Protein AF-A0AAP2ZAK1-F1 (afdb_monomer_lite)

Sequence (254 aa):
MKDLLVQENLESIKSKLRGRTKGSFVSYREVNQKPEQTGEGRKILFSDGQRVRAESKIINVREGEIRCNALTPVNRPHPKESPKENGFKYVDATQCGNYHIKLMGIEHSYRLFTDVLKAVLEHREPARNELDVLKHIIWTEVQDLDLNQQSDFEKRIGEGILRSKCNEIQVRYCQFPPTDPEQLQTRFNQSTGSRRRYQGLQGYVESAAEFYRKRGEKSVTNRFDQYFDFQDQATDIEVVKQTVKQKVAKQGDA

Secondary structure (DSSP, 8-state):
--EEEEE--HHHHHHHHHT--TT-EEEE---SS--TT--TTSEEEEE-SSEEEEEEEEEEEETTEEEEESPEEEEEE--S----SSS-EEE-GGGG--EEEEETTEEEEESSHHHHHHHHHHH-THHHH-HHHHHHHHHHHBTTS--S-HHHHHHHT-HHHHHHHHHIIIIIS-SS--SSHHHHHHHHHH-TTHHHHHSSHHHHHHHHHHHHHHTT-HHHHHHHHHH---------HHHHHHHHHHHHHHTS--

Organism: NCBI:txid2979988

Foldseek 3Di:
DFEKEFADAPVVVLVLQPPDDFPDKDKDQLFQFWPPVDAFQHKYFYHNVAFTFWMFTWHGTDTRITITGRIATDGFGDQPDDDDDGRIDGDHLVSRAFKWFQAPNDIDTHRDPLVVLLVCLVRPQVVQQDVVVSLVRCQPTTPSQPRPDPVSSCSRRNSVNSLVSSLCQCQVVVRSHHLALVSNVVSNVPDPPSCVVQVDSVSRLVSNLVVCVVVVNVVSNVNSCVVDPPPPCPVVVVVVVVVVVVVVVVVVPD

pLDDT: mean 76.86, std 14.15, range [37.47, 94.81]

Radius of gyration: 23.42 Å; chains: 1; bounding box: 42×72×58 Å

Structure (mmCIF, N/CA/C/O backbone):
data_AF-A0AAP2ZAK1-F1
#
_entry.id   AF-A0AAP2ZAK1-F1
#
loop_
_atom_site.group_PDB
_atom_site.id
_atom_site.type_symbol
_atom_site.label_atom_id
_atom_site.label_alt_id
_atom_site.label_comp_id
_atom_site.label_asym_id
_atom_site.label_entity_id
_atom_site.label_seq_id
_atom_site.pdbx_PDB_ins_code
_atom_site.Cartn_x
_atom_site.Cartn_y
_atom_site.Cartn_z
_atom_site.occupancy
_atom_site.B_iso_or_equiv
_atom_site.auth_seq_id
_atom_site.auth_comp_id
_atom_site.auth_asym_id
_atom_site.auth_atom_id
_atom_site.pdbx_PDB_model_num
ATOM 1 N N . MET A 1 1 ? -3.445 7.175 -27.995 1.00 76.62 1 MET A N 1
ATOM 2 C CA . MET A 1 1 ? -2.159 7.316 -27.272 1.00 76.62 1 MET A CA 1
ATOM 3 C C . MET A 1 1 ? -1.847 6.033 -26.515 1.00 76.62 1 MET A C 1
ATOM 5 O O . MET A 1 1 ? -2.766 5.436 -25.961 1.00 76.62 1 MET A O 1
ATOM 9 N N . LYS A 1 2 ? -0.581 5.618 -26.509 1.00 85.19 2 LYS A N 1
ATOM 10 C CA . LYS A 1 2 ? -0.053 4.391 -25.898 1.00 85.19 2 LYS A CA 1
ATOM 11 C C . LYS A 1 2 ? 0.735 4.701 -24.623 1.00 85.19 2 LYS A C 1
AT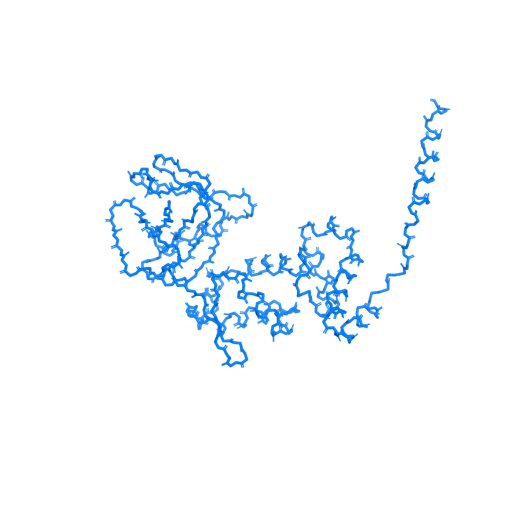OM 13 O O . LYS A 1 2 ? 1.184 5.832 -24.420 1.00 85.19 2 LYS A O 1
ATOM 18 N N . ASP A 1 3 ? 0.876 3.699 -23.762 1.00 89.31 3 ASP A N 1
ATOM 19 C CA . ASP A 1 3 ? 1.782 3.755 -22.613 1.00 89.31 3 ASP A CA 1
ATOM 20 C C . ASP A 1 3 ? 3.211 3.449 -23.058 1.00 89.31 3 ASP A C 1
ATOM 22 O O . ASP A 1 3 ? 3.433 2.917 -24.147 1.00 89.31 3 ASP A O 1
ATOM 26 N N . LEU A 1 4 ? 4.178 3.795 -22.218 1.00 88.56 4 LEU A N 1
ATOM 27 C CA . LEU A 1 4 ? 5.585 3.517 -22.459 1.00 88.56 4 LEU A CA 1
ATOM 28 C C . LEU A 1 4 ? 6.085 2.396 -21.562 1.00 88.56 4 LEU A C 1
ATOM 30 O O . LEU A 1 4 ? 5.801 2.387 -20.369 1.00 88.56 4 LEU A O 1
ATOM 34 N N . LEU A 1 5 ? 6.884 1.502 -22.129 1.00 87.50 5 LEU A N 1
ATOM 35 C CA . LEU A 1 5 ? 7.710 0.549 -21.409 1.00 87.50 5 LEU A CA 1
ATOM 36 C C . LEU A 1 5 ? 9.174 0.884 -21.654 1.00 87.50 5 LEU A C 1
ATOM 38 O O . LEU A 1 5 ? 9.625 0.918 -22.792 1.00 87.50 5 LEU A O 1
ATOM 42 N N . VAL A 1 6 ? 9.903 1.102 -20.578 1.00 87.81 6 VAL A N 1
ATOM 43 C CA . VAL A 1 6 ? 11.335 1.348 -20.550 1.00 87.81 6 VAL A CA 1
ATOM 44 C C . VAL A 1 6 ? 11.997 0.115 -19.956 1.00 87.81 6 VAL A C 1
ATOM 46 O O . VAL A 1 6 ? 11.546 -0.382 -18.923 1.00 87.81 6 VAL A O 1
ATOM 49 N N . GLN A 1 7 ? 13.053 -0.380 -20.593 1.00 86.19 7 GLN A N 1
ATOM 50 C CA . GLN A 1 7 ? 13.832 -1.495 -20.067 1.00 86.19 7 GLN A CA 1
ATOM 51 C C . GLN A 1 7 ? 15.156 -0.982 -19.494 1.00 86.19 7 GLN A C 1
ATOM 53 O O . GLN A 1 7 ? 15.949 -0.383 -20.211 1.00 86.19 7 GLN A O 1
ATOM 58 N N . GLU A 1 8 ? 15.408 -1.246 -18.216 1.00 83.56 8 GLU A N 1
ATOM 59 C CA . GLU A 1 8 ? 16.604 -0.828 -17.481 1.00 83.56 8 GLU A CA 1
ATOM 60 C C . GLU A 1 8 ? 17.057 -1.918 -16.511 1.00 83.56 8 GLU A C 1
ATOM 62 O O . GLU A 1 8 ? 16.291 -2.804 -16.152 1.00 83.56 8 GLU A O 1
ATOM 67 N N . ASN A 1 9 ? 18.291 -1.845 -16.014 1.00 82.62 9 ASN A N 1
ATOM 68 C CA . ASN A 1 9 ? 18.711 -2.758 -14.955 1.00 82.62 9 ASN A CA 1
ATOM 69 C C . ASN A 1 9 ? 17.949 -2.501 -13.635 1.00 82.62 9 ASN A C 1
ATOM 71 O O . ASN A 1 9 ? 17.510 -1.389 -13.328 1.00 82.62 9 ASN A O 1
ATOM 75 N N . LEU A 1 10 ? 17.815 -3.553 -12.824 1.00 77.81 10 LEU A N 1
ATOM 76 C CA . LEU A 1 10 ? 17.047 -3.520 -11.578 1.00 77.81 10 LEU A CA 1
ATOM 77 C C . LEU A 1 10 ? 17.561 -2.468 -10.577 1.00 77.81 10 LEU A C 1
ATOM 79 O O . LEU A 1 10 ? 16.763 -1.832 -9.887 1.00 77.81 10 LEU A O 1
ATOM 83 N N . GLU A 1 11 ? 18.876 -2.269 -10.490 1.00 73.81 11 GLU A N 1
ATOM 84 C CA . GLU A 1 11 ? 19.478 -1.323 -9.543 1.00 73.81 11 GLU A CA 1
ATOM 85 C C . GLU A 1 11 ? 19.180 0.140 -9.905 1.00 73.81 11 GLU A C 1
ATOM 87 O O . GLU A 1 11 ? 18.879 0.946 -9.021 1.00 73.81 11 GLU A O 1
ATOM 92 N N . SER A 1 12 ? 19.140 0.475 -11.196 1.00 79.56 12 SER A N 1
ATOM 93 C CA . SER A 1 12 ? 18.711 1.788 -11.691 1.00 79.56 12 SER A CA 1
ATOM 94 C C . SER A 1 12 ? 17.257 2.075 -11.309 1.00 79.56 12 SER A C 1
ATOM 96 O O . SER A 1 12 ? 16.943 3.139 -10.763 1.00 79.56 12 SER A O 1
ATOM 98 N N . ILE A 1 13 ? 16.371 1.090 -11.496 1.00 76.25 13 ILE A N 1
ATOM 99 C CA . ILE A 1 13 ? 14.956 1.212 -11.120 1.00 76.25 13 ILE A CA 1
ATOM 100 C C . ILE A 1 13 ? 14.819 1.423 -9.602 1.00 76.25 13 ILE A C 1
ATOM 102 O O . ILE A 1 13 ? 14.099 2.324 -9.163 1.00 76.25 13 ILE A O 1
ATOM 106 N N . LYS A 1 14 ? 15.550 0.651 -8.785 1.00 69.81 14 LYS A N 1
ATOM 107 C CA . LYS A 1 14 ? 15.564 0.807 -7.317 1.00 69.81 14 LYS A CA 1
ATOM 108 C C . LYS A 1 14 ? 16.066 2.182 -6.882 1.00 69.81 14 LYS A C 1
ATOM 110 O O . LYS A 1 14 ? 15.479 2.784 -5.984 1.00 69.81 14 LYS A O 1
ATOM 115 N N . SER A 1 15 ? 17.120 2.693 -7.512 1.00 71.94 15 SER A N 1
ATOM 116 C CA . SER A 1 15 ? 17.651 4.031 -7.231 1.00 71.94 15 SER A CA 1
ATOM 117 C C . SER A 1 15 ? 16.590 5.114 -7.470 1.00 71.94 15 SER A C 1
ATOM 119 O O . SER A 1 15 ? 16.343 5.962 -6.607 1.00 71.94 15 SER A O 1
ATOM 121 N N . LYS A 1 16 ? 15.858 5.021 -8.589 1.00 74.75 16 LYS A N 1
ATOM 122 C CA . LYS A 1 16 ? 14.766 5.948 -8.930 1.00 74.75 16 LYS A CA 1
ATOM 123 C C . LYS A 1 16 ? 13.574 5.861 -7.965 1.00 74.75 16 LYS A C 1
ATOM 125 O O . LYS A 1 16 ? 12.926 6.880 -7.725 1.00 74.75 16 LYS A O 1
ATOM 130 N N . LEU A 1 17 ? 13.305 4.683 -7.396 1.00 66.81 17 LEU A N 1
ATOM 131 C CA . LEU A 1 17 ? 12.263 4.464 -6.382 1.00 66.81 17 LEU A CA 1
ATOM 132 C C . LEU A 1 17 ? 12.639 5.020 -4.998 1.00 66.81 17 LEU A C 1
ATOM 134 O O . LEU A 1 17 ? 11.790 5.592 -4.320 1.00 66.81 17 LEU A O 1
ATOM 138 N N . ARG A 1 18 ? 13.901 4.872 -4.571 1.00 63.56 18 ARG A N 1
ATOM 139 C CA . ARG A 1 18 ? 14.359 5.273 -3.225 1.00 63.56 18 ARG A CA 1
ATOM 140 C C . ARG A 1 18 ? 14.374 6.784 -3.001 1.00 63.56 18 ARG A C 1
ATOM 142 O O . ARG A 1 18 ? 14.202 7.235 -1.875 1.00 63.56 18 ARG A O 1
ATOM 149 N N . GLY A 1 19 ? 14.601 7.572 -4.048 1.00 54.88 19 GLY A N 1
ATOM 150 C CA . GLY A 1 19 ? 14.950 8.983 -3.887 1.00 54.88 19 GLY A CA 1
ATOM 151 C C . GLY A 1 19 ? 13.799 9.980 -3.711 1.00 54.88 19 GLY A C 1
ATOM 152 O O . GLY A 1 19 ? 14.084 11.176 -3.740 1.00 54.88 19 GLY A O 1
ATOM 153 N N . ARG A 1 20 ? 12.514 9.578 -3.673 1.00 52.75 20 ARG A N 1
ATOM 154 C CA . ARG A 1 20 ? 11.433 10.511 -4.070 1.00 52.75 20 ARG A CA 1
ATOM 155 C C . ARG A 1 20 ? 10.107 10.391 -3.305 1.00 52.75 20 ARG A C 1
ATOM 157 O O . ARG A 1 20 ? 9.369 9.421 -3.434 1.00 52.75 20 ARG A O 1
ATOM 164 N N . THR A 1 21 ? 9.773 11.447 -2.557 1.00 47.03 21 THR A N 1
ATOM 165 C CA . THR A 1 21 ? 8.488 11.691 -1.874 1.00 47.03 21 THR A CA 1
ATOM 166 C C . THR A 1 21 ? 7.452 12.357 -2.799 1.00 47.03 21 THR A C 1
ATOM 168 O O . THR A 1 21 ? 7.793 12.902 -3.855 1.00 47.03 21 THR A O 1
ATOM 171 N N . LYS A 1 22 ? 6.160 12.306 -2.419 1.00 42.78 22 LYS A N 1
ATOM 172 C CA . LYS A 1 22 ? 5.033 12.965 -3.122 1.00 42.78 22 LYS A CA 1
ATOM 173 C C . LYS A 1 22 ? 5.397 14.418 -3.491 1.00 42.78 22 LYS A C 1
ATOM 175 O O . LYS A 1 22 ? 5.722 15.198 -2.606 1.00 42.78 22 LYS A O 1
ATOM 180 N N . GLY A 1 23 ? 5.309 14.770 -4.779 1.00 51.31 23 GLY A N 1
ATOM 181 C CA . GLY A 1 23 ? 5.634 16.108 -5.308 1.00 51.31 23 GLY A CA 1
ATOM 182 C C . GLY A 1 23 ? 6.936 16.191 -6.116 1.00 51.31 23 GLY A C 1
ATOM 183 O O . GLY A 1 23 ? 7.193 17.204 -6.756 1.00 51.31 23 GLY A O 1
ATOM 184 N N . SER A 1 24 ? 7.736 15.123 -6.144 1.00 61.00 24 SER A N 1
ATOM 185 C CA . SER A 1 24 ? 8.933 15.028 -6.988 1.00 61.00 24 SER A CA 1
ATOM 186 C C . SER A 1 24 ? 8.630 14.388 -8.356 1.00 61.00 24 SER A C 1
ATOM 188 O O . SER A 1 24 ? 7.785 13.497 -8.465 1.00 61.00 24 SER A O 1
ATOM 190 N N . PHE A 1 25 ? 9.315 14.845 -9.413 1.00 69.06 25 PHE A N 1
ATOM 191 C CA . PHE A 1 25 ? 9.117 14.394 -10.801 1.00 69.06 25 PHE A CA 1
ATOM 192 C C . PHE A 1 25 ? 10.344 13.646 -11.322 1.00 69.06 25 PHE A C 1
ATOM 194 O O . PHE A 1 25 ? 11.432 14.205 -11.312 1.00 69.06 25 PHE A O 1
ATOM 201 N N . VAL A 1 26 ? 10.218 12.404 -11.784 1.00 73.56 26 VAL A N 1
ATOM 202 C CA . VAL A 1 26 ? 11.336 11.630 -12.352 1.00 73.56 26 VAL A CA 1
ATOM 203 C C . VAL A 1 26 ? 11.536 11.988 -13.820 1.00 73.56 26 VAL A C 1
ATOM 205 O O . VAL A 1 26 ? 10.610 11.863 -14.619 1.00 73.56 26 VAL A O 1
ATOM 208 N N . SER A 1 27 ? 12.754 12.408 -14.162 1.00 80.88 27 SER A N 1
ATOM 209 C CA . SER A 1 27 ? 13.195 12.578 -15.547 1.00 80.88 27 SER A CA 1
ATOM 210 C C . SER A 1 27 ? 13.859 11.298 -16.036 1.00 80.88 27 SER A C 1
ATOM 212 O O . SER A 1 27 ? 14.833 10.837 -15.440 1.00 80.88 27 SER A O 1
ATOM 214 N N . TYR A 1 28 ? 13.356 10.754 -17.135 1.00 79.19 28 TYR A N 1
ATOM 215 C CA . TYR A 1 28 ? 14.001 9.702 -17.904 1.00 79.19 28 TYR A CA 1
ATOM 216 C C . TYR A 1 28 ? 14.622 10.324 -19.158 1.00 79.19 28 TYR A C 1
ATOM 218 O O . TYR A 1 28 ? 13.911 10.947 -19.945 1.00 79.19 28 TYR A O 1
ATOM 226 N N . ARG A 1 29 ? 15.951 10.220 -19.290 1.00 74.25 29 ARG A N 1
ATOM 227 C CA . ARG A 1 29 ? 16.752 10.917 -20.316 1.00 74.25 29 ARG A CA 1
ATOM 228 C C . ARG A 1 29 ? 17.444 9.986 -21.315 1.00 74.25 29 ARG A C 1
ATOM 230 O O . ARG A 1 29 ? 18.119 10.458 -22.215 1.00 74.25 29 ARG A O 1
ATOM 237 N N . GLU A 1 30 ? 17.275 8.675 -21.179 1.00 71.69 30 GLU A N 1
ATOM 238 C CA . GLU A 1 30 ? 17.845 7.675 -22.101 1.00 71.69 30 GLU A CA 1
ATOM 239 C C . GLU A 1 30 ? 16.890 7.415 -23.279 1.00 71.69 30 GLU A C 1
ATOM 241 O O . GLU A 1 30 ? 16.616 6.285 -23.671 1.00 71.69 30 GLU A O 1
ATOM 246 N N . VAL A 1 31 ? 16.311 8.492 -23.805 1.00 73.00 31 VAL A N 1
ATOM 247 C CA . VAL A 1 31 ? 15.284 8.466 -24.841 1.00 73.00 31 VAL A CA 1
ATOM 248 C C . VAL A 1 31 ? 15.938 8.952 -26.130 1.00 73.00 31 VAL A C 1
ATOM 250 O O . VAL A 1 31 ? 16.237 10.136 -26.249 1.00 73.00 31 VAL A O 1
ATOM 253 N N . ASN A 1 32 ? 16.149 8.064 -27.101 1.00 69.31 32 ASN A N 1
ATOM 254 C CA . ASN A 1 32 ? 16.856 8.431 -28.336 1.00 69.31 32 ASN A CA 1
ATOM 255 C C . ASN A 1 32 ? 16.008 9.309 -29.276 1.00 69.31 32 ASN A C 1
ATOM 257 O O . ASN A 1 32 ? 16.556 9.977 -30.147 1.00 69.31 32 ASN A O 1
ATOM 261 N N . GLN A 1 33 ? 14.678 9.305 -29.123 1.00 71.44 33 GLN A N 1
ATOM 262 C CA . GLN A 1 33 ? 13.734 10.045 -29.972 1.00 71.44 33 GLN A CA 1
ATOM 263 C C . GLN A 1 33 ? 12.496 10.478 -29.183 1.00 71.44 33 GLN A C 1
ATOM 265 O O . GLN A 1 33 ? 12.055 9.774 -28.276 1.00 71.44 33 GLN A O 1
ATOM 270 N N . LYS A 1 34 ? 11.877 11.609 -29.540 1.00 79.12 34 LYS A N 1
ATOM 271 C CA . LYS A 1 34 ? 10.632 12.051 -28.894 1.00 79.12 34 LYS A CA 1
ATOM 272 C C . LYS A 1 34 ? 9.537 10.978 -29.065 1.00 79.12 34 LYS A C 1
ATOM 274 O O . LYS A 1 34 ? 9.226 10.614 -30.194 1.00 79.12 34 LYS A O 1
ATOM 279 N N . PRO A 1 35 ? 8.903 10.479 -27.988 1.00 79.94 35 PRO A N 1
ATOM 280 C CA . PRO A 1 35 ? 7.858 9.476 -28.125 1.00 79.94 35 PRO A CA 1
ATOM 281 C C . PRO A 1 35 ? 6.547 10.113 -28.620 1.00 79.94 35 PRO A C 1
ATOM 283 O O . PRO A 1 35 ? 5.745 10.606 -27.835 1.00 79.94 35 PRO A O 1
ATOM 286 N N . GLU A 1 36 ? 6.290 10.043 -29.923 1.00 82.44 36 GLU A N 1
ATOM 287 C CA . GLU A 1 36 ? 5.129 10.672 -30.574 1.00 82.44 36 GLU A CA 1
ATOM 288 C C . GLU A 1 36 ? 3.784 9.984 -30.288 1.00 82.44 36 GLU A C 1
ATOM 290 O O . GLU A 1 36 ? 2.743 10.637 -30.267 1.00 82.44 36 GLU A O 1
ATOM 295 N N . GLN A 1 37 ? 3.773 8.672 -30.015 1.00 80.56 37 GLN A N 1
ATOM 296 C CA . GLN A 1 37 ? 2.526 7.936 -29.746 1.00 80.56 37 GLN A CA 1
ATOM 297 C C . GLN A 1 37 ? 2.100 7.953 -28.268 1.00 80.56 37 GLN A C 1
ATOM 299 O O . GLN A 1 37 ? 1.109 7.309 -27.904 1.00 80.56 37 GLN A O 1
ATOM 304 N N . THR A 1 38 ? 2.816 8.677 -27.405 1.00 85.81 38 THR A N 1
ATOM 305 C CA . THR A 1 38 ? 2.483 8.851 -25.984 1.00 85.81 38 THR A CA 1
ATOM 306 C C . THR A 1 38 ? 2.284 10.328 -25.648 1.00 85.81 38 THR A C 1
ATOM 308 O O . THR A 1 38 ? 2.556 11.203 -26.462 1.00 85.81 38 THR A O 1
ATOM 311 N N . GLY A 1 39 ? 1.802 10.619 -24.445 1.00 86.69 39 GLY A N 1
ATOM 312 C CA . GLY A 1 39 ? 1.560 11.991 -24.017 1.00 86.69 39 GLY A CA 1
ATOM 313 C C . GLY A 1 39 ? 1.360 12.108 -22.514 1.00 86.69 39 GLY A C 1
ATOM 314 O O . GLY A 1 39 ? 1.415 11.118 -21.778 1.00 86.69 39 GLY A O 1
ATOM 315 N N . GLU A 1 40 ? 1.122 13.334 -22.061 1.00 90.94 40 GLU A N 1
ATOM 316 C CA . GLU A 1 40 ? 0.822 13.625 -20.659 1.00 90.94 40 GLU A CA 1
ATOM 317 C C . GLU A 1 40 ? -0.387 12.803 -20.174 1.00 90.94 40 GLU A C 1
ATOM 319 O O . GLU A 1 40 ? -1.326 12.516 -20.916 1.00 90.94 40 GLU A O 1
ATOM 324 N N . GLY A 1 41 ? -0.336 12.345 -18.924 1.00 86.00 41 GLY A N 1
ATOM 325 C CA . GLY A 1 41 ? -1.361 11.492 -18.321 1.00 86.00 41 GLY A CA 1
ATOM 326 C C . GLY A 1 41 ? -1.262 9.997 -18.659 1.00 86.00 41 GLY A C 1
ATOM 327 O O . GLY A 1 41 ? -1.843 9.189 -17.926 1.00 86.00 41 GLY A O 1
ATOM 328 N N . ARG A 1 42 ? -0.505 9.595 -19.694 1.00 90.44 42 ARG A N 1
ATOM 329 C CA . ARG A 1 42 ? -0.236 8.174 -20.002 1.00 90.44 42 ARG A CA 1
ATOM 330 C C . ARG A 1 42 ? 0.702 7.532 -18.984 1.00 90.44 42 ARG A C 1
ATOM 332 O O . ARG A 1 42 ? 1.395 8.225 -18.236 1.00 90.44 42 ARG A O 1
ATOM 339 N N . LYS A 1 43 ? 0.712 6.195 -18.926 1.00 88.06 43 LYS A N 1
ATOM 340 C CA . LYS A 1 43 ? 1.621 5.465 -18.039 1.00 88.06 43 LYS A CA 1
ATOM 341 C C . LYS A 1 43 ? 3.003 5.326 -18.668 1.00 88.06 43 LYS A C 1
ATOM 343 O O . LYS A 1 43 ? 3.131 5.095 -19.866 1.00 88.06 43 LYS A O 1
ATOM 348 N N . ILE A 1 44 ? 4.019 5.405 -17.822 1.00 88.69 44 ILE A N 1
ATOM 349 C CA . ILE A 1 44 ? 5.375 4.948 -18.115 1.00 88.69 44 ILE A CA 1
ATOM 350 C C . ILE A 1 44 ? 5.714 3.819 -17.148 1.00 88.69 44 ILE A C 1
ATOM 352 O O . ILE A 1 44 ? 5.463 3.921 -15.946 1.00 88.69 44 ILE A O 1
ATOM 356 N N . LEU A 1 45 ? 6.222 2.725 -17.690 1.00 87.44 45 LEU A N 1
ATOM 357 C CA . LEU A 1 45 ? 6.523 1.477 -17.014 1.00 87.44 45 LEU A CA 1
ATOM 358 C C . LEU A 1 45 ? 8.023 1.231 -17.124 1.00 87.44 45 LEU A C 1
ATOM 360 O O . LEU A 1 45 ? 8.579 1.412 -18.197 1.00 87.44 45 LEU A O 1
ATOM 364 N N . PHE A 1 46 ? 8.666 0.793 -16.050 1.00 86.94 46 PHE A N 1
ATOM 365 C CA . PHE A 1 46 ? 10.082 0.428 -16.047 1.00 86.94 46 PHE A CA 1
ATOM 366 C C . PHE A 1 46 ? 10.207 -1.061 -15.785 1.00 86.94 46 PHE A C 1
ATOM 368 O O . PHE A 1 46 ? 9.598 -1.571 -14.844 1.00 86.94 46 PHE A O 1
ATOM 375 N N . SER A 1 47 ? 10.985 -1.756 -16.599 1.00 85.50 47 SER A N 1
ATOM 376 C CA . SER A 1 47 ? 11.141 -3.200 -16.564 1.00 85.50 47 SER A CA 1
ATOM 377 C C . SER A 1 47 ? 12.601 -3.616 -16.543 1.00 85.50 47 SER A C 1
ATOM 379 O O . SER A 1 47 ? 13.432 -2.974 -17.167 1.00 85.50 47 SER A O 1
ATOM 381 N N . ASP A 1 48 ? 12.896 -4.723 -15.864 1.00 83.12 48 ASP A N 1
ATOM 382 C CA . ASP A 1 48 ? 14.219 -5.358 -15.868 1.00 83.12 48 ASP A CA 1
ATOM 383 C C . ASP A 1 48 ? 14.430 -6.352 -17.025 1.00 83.12 48 ASP A C 1
ATOM 385 O O . ASP A 1 48 ? 15.431 -7.064 -17.062 1.00 83.12 48 ASP A O 1
ATOM 389 N N . GLY A 1 49 ? 13.495 -6.414 -17.979 1.00 76.56 49 GLY A N 1
ATOM 390 C CA . GLY A 1 49 ? 13.505 -7.382 -19.079 1.00 76.56 49 GLY A CA 1
ATOM 391 C C . GLY A 1 49 ? 12.866 -8.728 -18.735 1.00 76.56 49 GLY A C 1
ATOM 392 O O . GLY A 1 49 ? 12.575 -9.499 -19.642 1.00 76.56 49 GLY A O 1
ATOM 393 N N . GLN A 1 50 ? 12.588 -8.996 -17.457 1.00 74.44 50 GLN A N 1
ATOM 394 C CA . GLN A 1 50 ? 11.813 -10.161 -17.018 1.00 74.44 50 GLN A CA 1
ATOM 395 C C . GLN A 1 50 ? 10.425 -9.753 -16.524 1.00 74.44 50 GLN A C 1
ATOM 397 O O . GLN A 1 50 ? 9.439 -10.445 -16.779 1.00 74.44 50 GLN A O 1
ATOM 402 N N . ARG A 1 51 ? 10.333 -8.622 -15.814 1.00 74.75 51 ARG A N 1
ATOM 403 C CA . ARG A 1 51 ? 9.102 -8.097 -15.210 1.00 74.75 51 ARG A CA 1
ATOM 404 C C . ARG A 1 51 ? 9.098 -6.571 -15.217 1.00 74.75 51 ARG A C 1
ATOM 406 O O . ARG A 1 51 ? 10.142 -5.921 -15.227 1.00 74.75 51 ARG A O 1
ATOM 413 N N . VAL A 1 52 ? 7.918 -5.966 -15.191 1.00 80.31 52 VAL A N 1
ATOM 414 C CA . VAL A 1 52 ? 7.752 -4.528 -14.944 1.00 80.31 52 VAL A CA 1
ATOM 415 C C . VAL A 1 52 ? 7.888 -4.280 -13.445 1.00 80.31 52 VAL A C 1
ATOM 417 O O . VAL A 1 52 ? 7.102 -4.818 -12.669 1.00 80.31 52 VAL A O 1
ATOM 420 N N . ARG A 1 53 ? 8.860 -3.456 -13.048 1.00 76.75 53 ARG A N 1
ATOM 421 C CA . ARG A 1 53 ? 9.280 -3.198 -11.661 1.00 76.75 53 ARG A CA 1
ATOM 422 C C . ARG A 1 53 ? 8.840 -1.843 -11.101 1.00 76.75 53 ARG A C 1
ATOM 424 O O . ARG A 1 53 ? 8.761 -1.672 -9.887 1.00 76.75 53 ARG A O 1
ATOM 431 N N . ALA A 1 54 ? 8.534 -0.870 -11.956 1.00 80.94 54 ALA A N 1
ATOM 432 C CA . ALA A 1 54 ? 7.969 0.408 -11.526 1.00 80.94 54 ALA A CA 1
ATOM 433 C C . ALA A 1 54 ? 6.979 0.963 -12.555 1.00 80.94 54 ALA A C 1
ATOM 435 O O . ALA A 1 54 ? 7.051 0.645 -13.740 1.00 80.94 54 ALA A O 1
ATOM 436 N N . GLU A 1 55 ? 6.046 1.796 -12.104 1.00 85.94 55 GLU A N 1
ATOM 437 C CA . GLU A 1 55 ? 5.166 2.571 -12.970 1.00 85.94 55 GLU A CA 1
ATOM 438 C C . GLU A 1 55 ? 5.006 4.011 -12.486 1.00 85.94 55 GLU A C 1
ATOM 440 O O . GLU A 1 55 ? 5.153 4.314 -11.304 1.00 85.94 55 GLU A O 1
ATOM 445 N N . SER A 1 56 ? 4.662 4.910 -13.400 1.00 87.56 56 SER A N 1
ATOM 446 C CA . SER A 1 56 ? 4.272 6.281 -13.086 1.00 87.56 56 SER A CA 1
ATOM 447 C C . SER A 1 56 ? 3.359 6.846 -14.171 1.00 87.56 56 SER A C 1
ATOM 449 O O . SER A 1 56 ? 3.069 6.187 -15.170 1.00 87.56 56 SER A O 1
ATOM 451 N N . LYS A 1 57 ? 2.883 8.075 -13.966 1.00 89.19 57 LYS A N 1
ATOM 452 C CA . LYS A 1 57 ? 2.164 8.862 -14.970 1.00 89.19 57 LYS A CA 1
ATOM 453 C C . LYS A 1 57 ? 3.079 9.929 -15.550 1.00 89.19 57 LYS A C 1
ATOM 455 O O . LYS A 1 57 ? 3.710 10.664 -14.787 1.00 89.19 57 LYS A O 1
ATOM 460 N N . ILE A 1 58 ? 3.107 10.024 -16.873 1.00 89.94 58 ILE A N 1
ATOM 461 C CA . ILE A 1 58 ? 3.845 11.034 -17.627 1.00 89.94 58 ILE A CA 1
ATOM 462 C C . ILE A 1 58 ? 3.244 12.409 -17.332 1.00 89.94 58 ILE A C 1
ATOM 464 O O . ILE A 1 58 ? 2.029 12.594 -17.386 1.00 89.94 58 ILE A O 1
ATOM 468 N N . ILE A 1 59 ? 4.113 13.354 -16.996 1.00 90.12 59 ILE A N 1
ATOM 469 C CA . ILE A 1 59 ? 3.792 14.765 -16.780 1.00 90.12 59 ILE A CA 1
ATOM 470 C C . ILE A 1 59 ? 4.100 15.558 -18.040 1.00 90.12 59 ILE A C 1
ATOM 472 O O . ILE A 1 59 ? 3.347 16.457 -18.355 1.00 90.12 59 ILE A O 1
ATOM 476 N N . ASN A 1 60 ? 5.207 15.263 -18.729 1.00 88.00 60 ASN A N 1
ATOM 477 C CA . ASN A 1 60 ? 5.628 16.013 -19.909 1.00 88.00 60 ASN A CA 1
ATOM 478 C C . ASN A 1 60 ? 6.556 15.168 -20.789 1.00 88.00 60 ASN A C 1
ATOM 480 O O . ASN A 1 60 ? 7.325 14.350 -20.276 1.00 88.00 60 ASN A O 1
ATOM 484 N N . VAL A 1 61 ? 6.504 15.393 -22.101 1.00 85.94 61 VAL A N 1
ATOM 485 C CA . VAL A 1 61 ? 7.348 14.725 -23.098 1.00 85.94 61 VAL A CA 1
ATOM 486 C C . VAL A 1 61 ? 8.088 15.777 -23.917 1.00 85.94 61 VAL A C 1
ATOM 488 O O . VAL A 1 61 ? 7.463 16.636 -24.540 1.00 85.94 61 VAL A O 1
ATOM 491 N N . ARG A 1 62 ? 9.417 15.680 -23.954 1.00 83.44 62 ARG A N 1
ATOM 492 C CA . ARG A 1 62 ? 10.310 16.511 -24.768 1.00 83.44 62 ARG A CA 1
ATOM 493 C C . ARG A 1 62 ? 11.239 15.617 -25.579 1.00 83.44 62 ARG A C 1
ATOM 495 O O . ARG A 1 62 ? 11.341 14.416 -25.336 1.00 83.44 62 ARG A O 1
ATOM 502 N N . GLU A 1 63 ? 11.906 16.207 -26.558 1.00 78.81 63 GLU A N 1
ATOM 503 C CA . GLU A 1 63 ? 12.996 15.528 -27.252 1.00 78.81 63 GLU A CA 1
ATOM 504 C C . GLU A 1 63 ? 14.100 15.176 -26.242 1.00 78.81 63 GLU A C 1
ATOM 506 O O . GLU A 1 63 ? 14.517 16.026 -25.455 1.00 78.81 63 GLU A O 1
ATOM 511 N N . GLY A 1 64 ? 14.483 13.898 -26.182 1.00 77.81 64 GLY A N 1
ATOM 512 C CA . GLY A 1 64 ? 15.489 13.393 -25.243 1.00 77.81 64 GLY A CA 1
ATOM 513 C C . GLY A 1 64 ? 15.076 13.314 -23.763 1.00 77.81 64 GLY A C 1
ATOM 514 O O . GLY A 1 64 ? 15.880 12.883 -22.940 1.00 77.81 64 GLY A O 1
ATOM 515 N N . GLU A 1 65 ? 13.856 13.710 -23.371 1.00 83.88 65 GLU A N 1
ATOM 516 C CA . GLU A 1 65 ? 13.432 13.677 -21.961 1.00 83.88 65 GLU A CA 1
ATOM 517 C C . GLU A 1 65 ? 11.939 13.359 -21.792 1.00 83.88 65 GLU A C 1
ATOM 519 O O . GLU A 1 65 ? 11.065 14.028 -22.345 1.00 83.88 65 GLU A O 1
ATOM 524 N N . ILE A 1 66 ? 11.631 12.401 -20.915 1.00 86.50 66 ILE A N 1
ATOM 525 C CA . ILE A 1 66 ? 10.276 12.160 -20.408 1.00 86.50 66 ILE A CA 1
ATOM 526 C C . ILE A 1 66 ? 10.245 12.479 -18.916 1.00 86.50 66 ILE A C 1
ATOM 528 O O . ILE A 1 66 ? 10.996 11.904 -18.129 1.00 86.50 66 ILE A O 1
ATOM 532 N N . ARG A 1 67 ? 9.339 13.367 -18.502 1.00 88.00 67 ARG A N 1
ATOM 533 C CA . ARG A 1 67 ? 9.082 13.661 -17.087 1.00 88.00 67 ARG A CA 1
ATOM 534 C C . ARG A 1 67 ? 7.850 12.909 -16.626 1.00 88.00 67 ARG A C 1
ATOM 536 O O . ARG A 1 67 ? 6.819 12.943 -17.290 1.00 88.00 67 ARG A O 1
ATOM 543 N N . CYS A 1 68 ? 7.923 12.278 -15.465 1.00 87.44 68 CYS A N 1
ATOM 544 C CA . CYS A 1 68 ? 6.809 11.563 -14.853 1.00 87.44 68 CYS A CA 1
ATOM 545 C C . CYS A 1 68 ? 6.711 11.858 -13.354 1.00 87.44 68 CYS A C 1
ATOM 547 O O . CYS A 1 68 ? 7.629 12.412 -12.755 1.00 87.44 68 CYS A O 1
ATOM 549 N N . ASN A 1 69 ? 5.580 11.518 -12.741 1.00 84.38 69 ASN A N 1
ATOM 550 C CA . ASN A 1 69 ? 5.412 11.605 -11.290 1.00 84.38 69 ASN A CA 1
ATOM 551 C C . ASN A 1 69 ? 6.395 10.675 -10.556 1.00 84.38 69 ASN A C 1
ATOM 553 O O . ASN A 1 69 ? 7.050 9.830 -11.174 1.00 84.38 69 ASN A O 1
ATOM 557 N N . ALA A 1 70 ? 6.462 10.792 -9.229 1.00 77.19 70 ALA A N 1
ATOM 558 C CA . ALA A 1 70 ? 7.157 9.818 -8.392 1.00 77.19 70 ALA A CA 1
ATOM 559 C C . ALA A 1 70 ? 6.759 8.377 -8.772 1.00 77.19 70 ALA A C 1
ATOM 561 O O . ALA A 1 70 ? 5.575 8.074 -8.963 1.00 77.19 70 ALA A O 1
ATOM 562 N N . LEU A 1 71 ? 7.764 7.510 -8.916 1.00 76.19 71 LEU A N 1
ATOM 563 C CA . LEU A 1 71 ? 7.559 6.118 -9.300 1.00 76.19 71 LEU A CA 1
ATOM 564 C C . LEU A 1 71 ? 6.805 5.364 -8.205 1.00 76.19 71 LEU A C 1
ATOM 566 O O . LEU A 1 71 ? 7.049 5.541 -7.015 1.00 76.19 71 LEU A O 1
ATOM 570 N N . THR A 1 72 ? 5.910 4.483 -8.632 1.00 72.94 72 THR A N 1
ATOM 571 C CA . THR A 1 72 ? 5.255 3.489 -7.787 1.00 72.94 72 THR A CA 1
ATOM 572 C C . THR A 1 72 ? 5.853 2.123 -8.118 1.00 72.94 72 THR A C 1
ATOM 574 O O . THR A 1 72 ? 5.879 1.760 -9.296 1.00 72.94 72 THR A O 1
ATOM 577 N N . PRO A 1 73 ? 6.347 1.355 -7.137 1.00 67.94 73 PRO A N 1
ATOM 578 C CA . PRO A 1 73 ? 6.861 0.018 -7.392 1.00 67.94 73 PRO A CA 1
ATOM 579 C C . PRO A 1 73 ? 5.728 -0.900 -7.851 1.00 67.94 73 PRO A C 1
ATOM 581 O O . PRO A 1 73 ? 4.615 -0.851 -7.323 1.00 67.94 73 PRO A O 1
ATOM 584 N N . VAL A 1 74 ? 6.016 -1.751 -8.831 1.00 70.44 74 VAL A N 1
ATOM 585 C CA . VAL A 1 74 ? 5.100 -2.790 -9.321 1.00 70.44 74 VAL A CA 1
ATOM 586 C C . VAL A 1 74 ? 5.881 -4.075 -9.593 1.00 70.44 74 VAL A C 1
ATOM 588 O O . VAL A 1 74 ? 7.104 -4.060 -9.568 1.00 70.44 74 VAL A O 1
ATOM 591 N N . ASN A 1 75 ? 5.212 -5.205 -9.823 1.00 64.38 75 ASN A N 1
ATOM 592 C CA . ASN A 1 75 ? 5.906 -6.430 -10.238 1.00 64.38 75 ASN A CA 1
ATOM 593 C C . ASN A 1 75 ? 5.099 -7.251 -11.247 1.00 64.38 75 ASN A C 1
ATOM 595 O O . ASN A 1 75 ? 4.752 -8.412 -11.035 1.00 64.38 75 ASN A O 1
ATOM 599 N N . ARG A 1 76 ? 4.761 -6.600 -12.349 1.00 72.75 76 ARG A N 1
ATOM 600 C CA . ARG A 1 76 ? 3.851 -7.125 -13.364 1.00 72.75 76 ARG A CA 1
ATOM 601 C C . ARG A 1 76 ? 4.594 -7.960 -14.414 1.00 72.75 76 ARG A C 1
ATOM 603 O O . ARG A 1 76 ? 5.754 -7.642 -14.684 1.00 72.75 76 ARG A O 1
ATOM 610 N N . PRO A 1 77 ? 3.975 -8.995 -15.010 1.00 71.81 77 PRO A N 1
ATOM 611 C CA . PRO A 1 77 ? 4.520 -9.673 -16.182 1.00 71.81 77 PRO A CA 1
ATOM 612 C C . PRO A 1 77 ? 5.093 -8.706 -17.226 1.00 71.81 77 PRO A C 1
ATOM 614 O O . PRO A 1 77 ? 4.496 -7.668 -17.535 1.00 71.81 77 PRO A O 1
ATOM 617 N N . HIS A 1 78 ? 6.264 -9.038 -17.774 1.00 72.81 78 HIS A N 1
ATOM 618 C CA . HIS A 1 78 ? 6.780 -8.326 -18.937 1.00 72.81 78 HIS A CA 1
ATOM 619 C C . HIS A 1 78 ? 5.889 -8.654 -20.143 1.00 72.81 78 HIS A C 1
ATOM 621 O O . HIS A 1 78 ? 5.588 -9.828 -20.372 1.00 72.81 78 HIS A O 1
ATOM 627 N N . PRO A 1 79 ? 5.442 -7.660 -20.929 1.00 73.94 79 PRO A N 1
ATOM 628 C CA . PRO A 1 79 ? 4.700 -7.951 -22.150 1.00 73.94 79 PRO A CA 1
ATOM 629 C C . PRO A 1 79 ? 5.576 -8.787 -23.096 1.00 73.94 79 PRO A C 1
ATOM 631 O O . PRO A 1 79 ? 6.761 -8.511 -23.234 1.00 73.94 79 PRO A O 1
ATOM 634 N N . LYS A 1 80 ? 5.006 -9.807 -23.749 1.00 62.38 80 LYS A N 1
ATOM 635 C CA . LYS A 1 80 ? 5.739 -10.848 -24.512 1.00 62.38 80 LYS A CA 1
ATOM 636 C C . LYS A 1 80 ? 6.661 -10.342 -25.634 1.00 62.38 80 LYS A C 1
ATOM 638 O O . LYS A 1 80 ? 7.438 -11.114 -26.179 1.00 62.38 80 LYS A O 1
ATOM 643 N N . GLU A 1 81 ? 6.578 -9.070 -25.991 1.00 58.81 81 GLU A N 1
ATOM 644 C CA . GLU A 1 81 ? 7.324 -8.475 -27.089 1.00 58.81 81 GLU A CA 1
ATOM 645 C C . GLU A 1 81 ? 8.268 -7.376 -26.585 1.00 58.81 81 GLU A C 1
ATOM 647 O O . GLU A 1 81 ? 7.811 -6.314 -26.142 1.00 58.81 81 GLU A O 1
ATOM 652 N N . SER A 1 82 ? 9.568 -7.580 -26.771 1.00 58.97 82 SER A N 1
ATOM 653 C CA . SER A 1 82 ? 10.616 -6.598 -26.475 1.00 58.97 82 SER A CA 1
ATOM 654 C C . SER A 1 82 ? 11.298 -6.150 -27.767 1.00 58.97 82 SER A C 1
ATOM 656 O O . SER A 1 82 ? 11.845 -7.001 -28.464 1.00 58.97 82 SER A O 1
ATOM 658 N N . PRO A 1 83 ? 11.347 -4.842 -28.073 1.00 51.97 83 PRO A N 1
ATOM 659 C CA . PRO A 1 83 ? 12.370 -4.334 -28.974 1.00 51.97 83 PRO A CA 1
ATOM 660 C C . PRO A 1 83 ? 13.221 -3.232 -28.329 1.00 51.97 83 PRO A C 1
ATOM 662 O O . PRO A 1 83 ? 12.734 -2.353 -27.616 1.00 51.97 83 PRO A O 1
ATOM 665 N N . LYS A 1 84 ? 14.526 -3.335 -28.606 1.00 59.19 84 LYS A N 1
ATOM 666 C CA . LYS A 1 84 ? 15.639 -2.512 -28.124 1.00 59.19 84 LYS A CA 1
ATOM 667 C C . LYS A 1 84 ? 16.146 -1.626 -29.266 1.00 59.19 84 LYS A C 1
ATOM 669 O O . LYS A 1 84 ? 17.086 -2.023 -29.937 1.00 59.19 84 LYS A O 1
ATOM 674 N N . GLU A 1 85 ? 15.563 -0.452 -29.488 1.00 58.03 85 GLU A N 1
ATOM 675 C CA . GLU A 1 85 ? 16.170 0.516 -30.431 1.00 58.03 85 GLU A CA 1
ATOM 676 C C . GLU A 1 85 ? 16.123 1.961 -29.908 1.00 58.03 85 GLU A C 1
ATOM 678 O O . GLU A 1 85 ? 17.120 2.676 -29.975 1.00 58.03 85 GLU A O 1
ATOM 683 N N . ASN A 1 86 ? 15.028 2.376 -29.257 1.00 61.66 86 ASN A N 1
ATOM 684 C CA . ASN A 1 86 ? 14.805 3.793 -28.918 1.00 61.66 86 ASN A CA 1
ATOM 685 C C . ASN A 1 86 ? 14.809 4.124 -27.411 1.00 61.66 86 ASN A C 1
ATOM 687 O O . ASN A 1 86 ? 14.422 5.225 -27.021 1.00 61.66 86 ASN A O 1
ATOM 691 N N . GLY A 1 87 ? 15.203 3.174 -26.556 1.00 73.50 87 GLY A N 1
ATOM 692 C CA . GLY A 1 87 ? 15.151 3.304 -25.087 1.00 73.50 87 GLY A CA 1
ATOM 693 C C . GLY A 1 87 ? 13.758 3.077 -24.474 1.00 73.50 87 GLY A C 1
ATOM 694 O O . GLY A 1 87 ? 13.622 2.894 -23.268 1.00 73.50 87 GLY A O 1
ATOM 695 N N . PHE A 1 88 ? 12.704 3.009 -25.292 1.00 83.06 88 PHE A N 1
ATOM 696 C CA . PHE A 1 88 ? 11.339 2.711 -24.856 1.00 83.06 88 PHE A CA 1
ATOM 697 C C . PHE A 1 88 ? 10.546 1.956 -25.931 1.00 83.06 88 PHE A C 1
ATOM 699 O O . PHE A 1 88 ? 10.885 1.979 -27.115 1.00 83.06 88 PHE A O 1
ATOM 706 N N . LYS A 1 89 ? 9.433 1.342 -25.519 1.00 85.00 89 LYS A N 1
ATOM 707 C CA . LYS A 1 89 ? 8.429 0.714 -26.383 1.00 85.00 89 LYS A CA 1
ATOM 708 C C . LYS A 1 89 ? 7.040 1.261 -26.078 1.00 85.00 89 LYS A C 1
ATOM 710 O O . LYS A 1 89 ? 6.695 1.468 -24.916 1.00 85.00 89 LYS A O 1
ATOM 715 N N . TYR A 1 90 ? 6.209 1.411 -27.103 1.00 86.62 90 TYR A N 1
ATOM 716 C CA . TYR A 1 90 ? 4.777 1.600 -26.909 1.00 86.62 90 TYR A CA 1
ATOM 717 C C . TYR A 1 90 ? 4.108 0.293 -26.494 1.00 86.62 90 TYR A C 1
ATOM 719 O O . TYR A 1 90 ? 4.208 -0.723 -27.180 1.00 86.62 90 TYR A O 1
ATOM 727 N N . VAL A 1 91 ? 3.400 0.336 -25.374 1.00 81.81 91 VAL A N 1
ATOM 728 C CA . VAL A 1 91 ? 2.634 -0.789 -24.838 1.00 81.81 91 VAL A CA 1
ATOM 729 C C . VAL A 1 91 ? 1.233 -0.333 -24.463 1.00 81.81 91 VAL A C 1
ATOM 731 O O . VAL A 1 91 ? 0.951 0.861 -24.331 1.00 81.81 91 VAL A O 1
ATOM 734 N N . ASP A 1 92 ? 0.337 -1.293 -24.282 1.00 82.19 92 ASP A N 1
ATOM 735 C CA . ASP A 1 92 ? -0.826 -1.067 -23.436 1.00 82.19 92 ASP A CA 1
ATOM 736 C C . ASP A 1 92 ? -0.499 -1.611 -22.045 1.00 82.19 92 ASP A C 1
ATOM 738 O O . ASP A 1 92 ? -0.184 -2.791 -21.904 1.00 82.19 92 ASP A O 1
ATOM 742 N N . ALA A 1 93 ? -0.553 -0.779 -21.001 1.00 72.38 93 ALA A N 1
ATOM 743 C CA . ALA A 1 93 ? -0.215 -1.219 -19.647 1.00 72.38 93 ALA A CA 1
ATOM 744 C C . ALA A 1 93 ? -1.103 -2.370 -19.129 1.00 72.38 93 ALA A C 1
ATOM 746 O O . ALA A 1 93 ? -0.764 -2.979 -18.112 1.00 72.38 93 ALA A O 1
ATOM 747 N N . THR A 1 94 ? -2.236 -2.654 -19.785 1.00 71.75 94 THR A N 1
ATOM 748 C CA . THR A 1 94 ? -3.071 -3.842 -19.526 1.00 71.75 94 THR A CA 1
ATOM 749 C C . THR A 1 94 ? -2.410 -5.153 -19.964 1.00 71.75 94 THR A C 1
ATOM 751 O O . THR A 1 94 ? -2.657 -6.188 -19.354 1.00 71.75 94 THR A O 1
ATOM 754 N N . GLN A 1 95 ? -1.501 -5.117 -20.943 1.00 69.62 95 GLN A N 1
ATOM 755 C CA . GLN A 1 95 ? -0.745 -6.286 -21.412 1.00 69.62 95 GLN A CA 1
ATOM 756 C C . GLN A 1 95 ? 0.280 -6.783 -20.386 1.00 69.62 95 GLN A C 1
ATOM 758 O O . GLN A 1 95 ? 0.801 -7.886 -20.519 1.00 69.62 95 GLN A O 1
ATOM 763 N N . CYS A 1 96 ? 0.570 -5.983 -19.358 1.00 66.00 96 CYS A N 1
ATOM 764 C CA . CYS A 1 96 ? 1.468 -6.357 -18.273 1.00 66.00 96 CYS A CA 1
ATOM 765 C C . CYS A 1 96 ? 0.773 -7.204 -17.190 1.00 66.00 96 CYS A C 1
ATOM 767 O O . CYS A 1 96 ? 1.376 -7.452 -16.158 1.00 66.00 96 CYS A O 1
ATOM 769 N N . GLY A 1 97 ? -0.481 -7.629 -17.378 1.00 66.25 97 GLY A N 1
ATOM 770 C CA . GLY A 1 97 ? -1.190 -8.498 -16.433 1.00 66.25 97 GLY A CA 1
ATOM 771 C C . GLY A 1 97 ? -1.651 -7.808 -15.142 1.00 66.25 97 GLY A C 1
ATOM 772 O O . GLY A 1 97 ? -1.540 -6.587 -14.979 1.00 66.25 97 GLY A O 1
ATOM 773 N N . ASN A 1 98 ? -2.186 -8.619 -14.229 1.00 69.25 98 ASN A N 1
ATOM 774 C CA . ASN A 1 98 ? -2.761 -8.207 -12.949 1.00 69.25 98 ASN A CA 1
ATOM 775 C C . ASN A 1 98 ? -1.930 -8.746 -11.770 1.00 69.25 98 ASN A C 1
ATOM 777 O O . ASN A 1 98 ? -1.098 -9.633 -11.932 1.00 69.25 98 ASN A O 1
ATOM 781 N N . TYR A 1 99 ? -2.169 -8.212 -10.575 1.00 68.38 99 TYR A N 1
ATOM 782 C CA . TYR A 1 99 ? -1.759 -8.815 -9.311 1.00 68.38 99 TYR A CA 1
ATOM 783 C C . TYR A 1 99 ? -2.720 -9.935 -8.953 1.00 68.38 99 TYR A C 1
ATOM 785 O O . TYR A 1 99 ? -3.929 -9.720 -8.967 1.00 68.38 99 TYR A O 1
ATOM 793 N N . HIS A 1 100 ? -2.186 -11.085 -8.574 1.00 70.19 100 HIS A N 1
ATOM 794 C CA . HIS A 1 100 ? -2.972 -12.204 -8.079 1.00 70.19 100 HIS A CA 1
ATOM 795 C C . HIS A 1 100 ? -2.702 -12.364 -6.587 1.00 70.19 100 HIS A C 1
ATOM 797 O O . HIS A 1 100 ? -1.549 -12.357 -6.157 1.00 70.19 100 HIS A O 1
ATOM 803 N N . ILE A 1 101 ? -3.759 -12.455 -5.789 1.00 72.56 101 ILE A N 1
ATOM 804 C CA . ILE A 1 101 ? -3.663 -12.704 -4.353 1.00 72.56 101 ILE A CA 1
ATOM 805 C C . ILE A 1 101 ? -4.647 -13.797 -3.973 1.00 72.56 101 ILE A C 1
ATOM 807 O O . ILE A 1 101 ? -5.792 -13.795 -4.427 1.00 72.56 101 ILE A O 1
ATOM 811 N N . LYS A 1 102 ? -4.207 -14.722 -3.126 1.00 77.25 102 LYS A N 1
ATOM 812 C CA . LYS A 1 102 ? -5.113 -15.667 -2.485 1.00 77.25 102 LYS A CA 1
ATOM 813 C C . LYS A 1 102 ? -5.640 -15.031 -1.199 1.00 77.25 102 LYS A C 1
ATOM 815 O O . LYS A 1 102 ? -4.878 -14.507 -0.401 1.00 77.25 102 LYS A O 1
ATOM 820 N N . LEU A 1 103 ? -6.953 -14.997 -1.014 1.00 78.75 103 LEU A N 1
ATOM 821 C CA . LEU A 1 103 ? -7.579 -14.544 0.226 1.00 78.75 103 LEU A CA 1
ATOM 822 C C . LEU A 1 103 ? -8.567 -15.614 0.655 1.00 78.75 103 LEU A C 1
ATOM 824 O O . LEU A 1 103 ? -9.457 -15.989 -0.101 1.00 78.75 103 LEU A O 1
ATOM 828 N N . MET A 1 104 ? -8.384 -16.144 1.867 1.00 78.06 104 MET A N 1
ATOM 829 C CA . MET A 1 104 ? -9.269 -17.175 2.428 1.00 78.06 104 MET A CA 1
ATOM 830 C C . MET A 1 104 ? -9.463 -18.394 1.503 1.00 78.06 104 MET A C 1
ATOM 832 O O . MET A 1 104 ? -10.528 -19.001 1.476 1.00 78.06 104 MET A O 1
ATOM 836 N N . GLY A 1 105 ? -8.439 -18.760 0.727 1.00 76.00 105 GLY A N 1
ATOM 837 C CA . GLY A 1 105 ? -8.520 -19.889 -0.203 1.00 76.00 105 GLY A CA 1
ATOM 838 C C . GLY A 1 105 ? -8.967 -19.537 -1.625 1.00 76.00 105 GLY A C 1
ATOM 839 O O . GLY A 1 105 ? -8.781 -20.367 -2.512 1.00 76.00 105 GLY A O 1
ATOM 840 N N . ILE A 1 106 ? -9.478 -18.326 -1.859 1.00 82.00 106 ILE A N 1
ATOM 841 C CA . ILE A 1 106 ? -10.008 -17.862 -3.148 1.00 82.00 106 ILE A CA 1
ATOM 842 C C . ILE A 1 106 ? -8.966 -16.983 -3.841 1.00 82.00 106 ILE A C 1
ATOM 844 O O . ILE A 1 106 ? -8.329 -16.147 -3.205 1.00 82.00 106 ILE A O 1
ATOM 848 N N . GLU A 1 107 ? -8.766 -17.177 -5.143 1.00 82.88 107 GLU A N 1
ATOM 849 C CA . GLU A 1 107 ? -7.863 -16.342 -5.933 1.00 82.88 107 GLU A CA 1
ATOM 850 C C . GLU A 1 107 ? -8.582 -15.083 -6.435 1.00 82.88 107 GLU A C 1
ATOM 852 O O . GLU A 1 107 ? -9.650 -15.154 -7.043 1.00 82.88 107 GLU A O 1
ATOM 857 N N . HIS A 1 108 ? -7.975 -13.923 -6.199 1.00 80.88 108 HIS A N 1
ATOM 858 C CA . HIS A 1 108 ? -8.465 -12.622 -6.633 1.00 80.88 108 HIS A CA 1
ATOM 859 C C . HIS A 1 108 ? -7.435 -11.941 -7.531 1.00 80.88 108 HIS A C 1
ATOM 861 O O . HIS A 1 108 ? -6.232 -12.000 -7.273 1.00 80.88 108 HIS A O 1
ATOM 867 N N . SER A 1 109 ? -7.916 -11.241 -8.560 1.00 79.31 109 SER A N 1
ATOM 868 C CA . SER A 1 109 ? -7.074 -10.522 -9.515 1.00 79.31 109 SER A CA 1
ATOM 869 C C . SER A 1 109 ? -7.331 -9.016 -9.431 1.00 79.31 109 SER A C 1
ATOM 871 O O . SER A 1 109 ? -8.459 -8.557 -9.604 1.00 79.31 109 SER A O 1
ATOM 873 N N . TYR A 1 110 ? -6.282 -8.238 -9.171 1.00 77.25 110 TYR A N 1
ATOM 874 C CA . TYR A 1 110 ? -6.341 -6.788 -8.995 1.00 77.25 110 TYR A CA 1
ATOM 875 C C . TYR A 1 110 ? -5.398 -6.074 -9.951 1.00 77.25 110 TYR A C 1
ATOM 877 O O . TYR A 1 110 ? -4.272 -6.496 -10.184 1.00 77.25 110 TYR A O 1
ATOM 885 N N . ARG A 1 111 ? -5.814 -4.919 -10.468 1.00 69.44 111 ARG A N 1
ATOM 886 C CA . ARG A 1 111 ? -4.969 -4.136 -11.379 1.00 69.44 111 ARG A CA 1
ATOM 887 C C . ARG A 1 111 ? -3.942 -3.270 -10.647 1.00 69.44 111 ARG A C 1
ATOM 889 O O . ARG A 1 111 ? -2.862 -3.021 -11.181 1.00 69.44 111 ARG A O 1
ATOM 896 N N . LEU A 1 112 ? -4.283 -2.767 -9.459 1.00 72.69 112 LEU A N 1
ATOM 897 C CA . LEU A 1 112 ? -3.450 -1.841 -8.691 1.00 72.69 112 LEU A CA 1
ATOM 898 C C . LEU A 1 112 ? -3.043 -2.456 -7.355 1.00 72.69 112 LEU A C 1
ATOM 900 O O . LEU A 1 112 ? -3.859 -3.062 -6.668 1.00 72.69 112 LEU A O 1
ATOM 904 N N . PHE A 1 113 ? -1.811 -2.181 -6.923 1.00 76.19 113 PHE A N 1
ATOM 905 C CA . PHE A 1 113 ? -1.341 -2.581 -5.595 1.00 76.19 113 PHE A CA 1
ATOM 906 C C . PHE A 1 113 ? -2.217 -2.012 -4.463 1.00 76.19 113 PHE A C 1
ATOM 908 O O . PHE A 1 113 ? -2.483 -2.687 -3.477 1.00 76.19 113 PHE A O 1
ATOM 915 N N . THR A 1 114 ? -2.741 -0.792 -4.623 1.00 81.25 114 THR A N 1
ATOM 916 C CA . THR A 1 114 ? -3.688 -0.197 -3.663 1.00 81.25 114 THR A CA 1
ATOM 917 C C . THR A 1 114 ? -4.961 -1.035 -3.501 1.00 81.25 114 THR A C 1
ATOM 919 O O . THR A 1 114 ? -5.502 -1.095 -2.401 1.00 81.25 114 THR A O 1
ATOM 922 N N . ASP A 1 115 ? -5.437 -1.678 -4.569 1.00 83.75 115 ASP A N 1
ATOM 923 C CA . ASP A 1 115 ? -6.650 -2.500 -4.522 1.00 83.75 115 ASP A CA 1
ATOM 924 C C . ASP A 1 115 ? -6.373 -3.831 -3.816 1.00 83.75 115 ASP A C 1
ATOM 926 O O . ASP A 1 115 ? -7.194 -4.272 -3.017 1.00 83.75 115 ASP A O 1
ATOM 930 N N . VAL A 1 116 ? -5.171 -4.391 -4.000 1.00 85.12 116 VAL A N 1
ATOM 931 C CA . VAL A 1 116 ? -4.684 -5.531 -3.206 1.00 85.12 116 VAL A CA 1
ATOM 932 C C . VAL A 1 116 ? -4.675 -5.180 -1.716 1.00 85.12 116 VAL A C 1
ATOM 934 O O . VAL A 1 116 ? -5.203 -5.932 -0.903 1.00 85.12 116 VAL A O 1
ATOM 937 N N . LEU A 1 117 ? -4.134 -4.013 -1.340 1.00 87.88 117 LEU A N 1
ATOM 938 C CA . LEU A 1 117 ? -4.114 -3.575 0.061 1.00 87.88 117 LEU A CA 1
ATOM 939 C C . LEU A 1 117 ? -5.522 -3.422 0.639 1.00 87.88 117 LEU A C 1
ATOM 941 O O . LEU A 1 117 ? -5.768 -3.864 1.757 1.00 87.88 117 LEU A O 1
ATOM 945 N N . LYS A 1 118 ? -6.453 -2.823 -0.112 1.00 91.00 118 LYS A N 1
ATOM 946 C CA . LYS A 1 118 ? -7.855 -2.707 0.314 1.00 91.00 118 LYS A CA 1
ATOM 947 C C . LYS A 1 118 ? -8.498 -4.073 0.515 1.00 91.00 118 LYS A C 1
ATOM 949 O O . LYS A 1 118 ? -9.168 -4.262 1.520 1.00 91.00 118 LYS A O 1
ATOM 954 N N . ALA A 1 119 ? -8.256 -5.013 -0.395 1.00 89.88 119 ALA A N 1
ATOM 955 C CA . ALA A 1 119 ? -8.783 -6.366 -0.289 1.00 89.88 119 ALA A CA 1
ATOM 956 C C . ALA A 1 119 ? -8.262 -7.089 0.960 1.00 89.88 119 ALA A C 1
ATOM 958 O O . ALA A 1 119 ? -9.051 -7.654 1.716 1.00 89.88 119 ALA A O 1
ATOM 959 N N . VAL A 1 120 ? -6.953 -6.998 1.230 1.00 91.00 120 VAL A N 1
ATOM 960 C CA . VAL A 1 120 ? -6.359 -7.564 2.451 1.00 91.00 120 VAL A CA 1
ATOM 961 C C . VAL A 1 120 ? -6.957 -6.916 3.695 1.00 91.00 120 VAL A C 1
ATOM 963 O O . VAL A 1 120 ? -7.416 -7.630 4.579 1.00 91.00 120 VAL A O 1
ATOM 966 N N . LEU A 1 121 ? -7.007 -5.583 3.757 1.00 92.81 121 LEU A N 1
ATOM 967 C CA . LEU A 1 121 ? -7.588 -4.866 4.896 1.00 92.81 121 LEU A CA 1
ATOM 968 C C . LEU A 1 121 ? -9.066 -5.210 5.090 1.00 92.81 121 LEU A C 1
ATOM 970 O O . LEU A 1 121 ? -9.532 -5.307 6.218 1.00 92.81 121 LEU A O 1
ATOM 974 N N . GLU A 1 122 ? -9.817 -5.424 4.017 1.00 91.62 122 GLU A N 1
ATOM 975 C CA . GLU A 1 122 ? -11.213 -5.828 4.103 1.00 91.62 122 GLU A CA 1
ATOM 976 C C . GLU A 1 122 ? -11.375 -7.223 4.714 1.00 91.62 122 GLU A C 1
ATOM 978 O O . GLU A 1 122 ? -12.180 -7.380 5.630 1.00 91.62 122 GLU A O 1
ATOM 983 N N . HIS A 1 123 ? -10.589 -8.199 4.253 1.00 88.50 123 HIS A N 1
ATOM 984 C CA . HIS A 1 123 ? -10.788 -9.621 4.561 1.00 88.50 123 HIS A CA 1
ATOM 985 C C . HIS A 1 123 ? -9.965 -10.106 5.767 1.00 88.50 123 HIS A C 1
ATOM 987 O O . HIS A 1 123 ? -10.205 -11.195 6.286 1.00 88.50 123 HIS A O 1
ATOM 993 N N . ARG A 1 124 ? -8.972 -9.329 6.216 1.00 88.62 124 ARG A N 1
ATOM 994 C CA . ARG A 1 124 ? -8.048 -9.692 7.299 1.00 88.62 124 ARG A CA 1
ATOM 995 C C . ARG A 1 124 ? -7.995 -8.572 8.337 1.00 88.62 124 ARG A C 1
ATOM 997 O O . ARG A 1 124 ? -7.173 -7.665 8.243 1.00 88.62 124 ARG A O 1
ATOM 1004 N N . GLU A 1 125 ? -8.850 -8.653 9.355 1.00 88.88 125 GLU A N 1
ATOM 1005 C CA . GLU A 1 125 ? -8.906 -7.658 10.437 1.00 88.88 125 GLU A CA 1
ATOM 1006 C C . GLU A 1 125 ? -7.546 -7.402 11.121 1.00 88.88 125 GLU A C 1
ATOM 1008 O O . GLU A 1 125 ? -7.192 -6.230 11.260 1.00 88.88 125 GLU A O 1
ATOM 1013 N N . PRO A 1 126 ? -6.719 -8.417 11.459 1.00 90.69 126 PRO A N 1
ATOM 1014 C CA . PRO A 1 126 ? -5.424 -8.172 12.105 1.00 90.69 126 PRO A CA 1
ATOM 1015 C C . PRO A 1 126 ? -4.492 -7.268 11.284 1.00 90.69 126 PRO A C 1
ATOM 1017 O O . 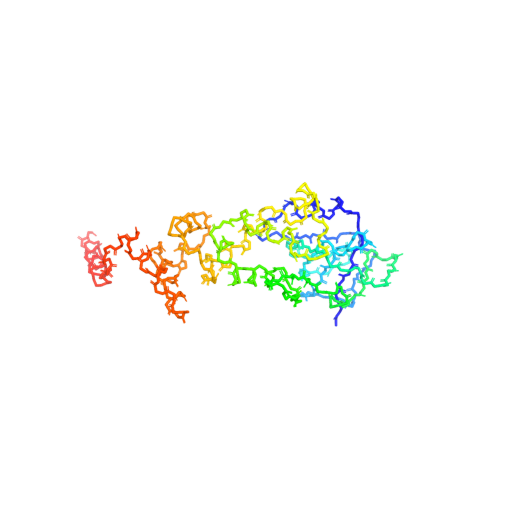PRO A 1 126 ? -3.749 -6.459 11.838 1.00 90.69 126 PRO A O 1
ATOM 1020 N N . ALA A 1 127 ? -4.596 -7.321 9.952 1.00 91.12 127 ALA A N 1
ATOM 1021 C CA . ALA A 1 127 ? -3.822 -6.472 9.050 1.00 91.12 127 ALA A CA 1
ATOM 1022 C C . ALA A 1 127 ? -4.208 -4.983 9.139 1.00 91.12 127 ALA A C 1
ATOM 1024 O O . ALA A 1 127 ? -3.439 -4.126 8.704 1.00 91.12 127 ALA A O 1
ATOM 1025 N N . ARG A 1 128 ? -5.388 -4.655 9.693 1.00 92.06 128 ARG A N 1
ATOM 1026 C CA . ARG A 1 128 ? -5.808 -3.266 9.943 1.00 92.06 128 ARG A CA 1
ATOM 1027 C C . ARG A 1 128 ? -5.064 -2.644 11.119 1.00 92.06 128 ARG A C 1
ATOM 1029 O O . ARG A 1 128 ? -4.866 -1.431 11.119 1.00 92.06 128 ARG A O 1
ATOM 1036 N N . ASN A 1 129 ? -4.672 -3.453 12.098 1.00 92.12 129 ASN A N 1
ATOM 1037 C CA . ASN A 1 129 ? -4.012 -2.994 13.319 1.00 92.12 129 ASN A CA 1
ATOM 1038 C C . ASN A 1 129 ? -2.493 -3.026 13.150 1.00 92.12 129 ASN A C 1
ATOM 1040 O O . ASN A 1 129 ? -1.801 -2.042 13.417 1.00 92.12 129 ASN A O 1
ATOM 1044 N N . GLU A 1 130 ? -1.979 -4.126 12.604 1.00 90.50 130 GLU A N 1
ATOM 1045 C CA . GLU A 1 130 ? -0.550 -4.407 12.575 1.00 90.50 130 GLU A CA 1
ATOM 1046 C C . GLU A 1 130 ? 0.016 -4.320 11.156 1.00 90.50 130 GLU A C 1
ATOM 1048 O O . GLU A 1 130 ? -0.339 -5.087 10.257 1.00 90.50 130 GLU A O 1
ATOM 1053 N N . LEU A 1 131 ? 0.952 -3.380 10.954 1.00 86.25 131 LEU A N 1
ATOM 1054 C CA . LEU A 1 131 ? 1.621 -3.221 9.659 1.00 86.25 131 LEU A CA 1
ATOM 1055 C C . LEU A 1 131 ? 2.432 -4.466 9.290 1.00 86.25 131 LEU A C 1
ATOM 1057 O O . LEU A 1 131 ? 2.511 -4.794 8.111 1.00 86.25 131 LEU A O 1
ATOM 1061 N N . ASP A 1 132 ? 3.012 -5.149 10.277 1.00 84.88 132 ASP A N 1
ATOM 1062 C CA . ASP A 1 132 ? 3.825 -6.343 10.051 1.00 84.88 132 ASP A CA 1
ATOM 1063 C C . ASP A 1 132 ? 2.979 -7.539 9.612 1.00 84.88 132 ASP A C 1
ATOM 1065 O O . ASP A 1 132 ? 3.398 -8.298 8.741 1.00 84.88 132 ASP A O 1
ATOM 1069 N N . VAL A 1 133 ? 1.743 -7.654 10.105 1.00 87.25 133 VAL A N 1
ATOM 1070 C CA . VAL A 1 133 ? 0.786 -8.652 9.613 1.00 87.25 133 VAL A CA 1
ATOM 1071 C C . VAL A 1 133 ? 0.367 -8.335 8.180 1.00 87.25 133 VAL A C 1
ATOM 1073 O O . VAL A 1 133 ? 0.392 -9.218 7.323 1.00 87.25 133 VAL A O 1
ATOM 1076 N N . LEU A 1 134 ? 0.054 -7.070 7.873 1.00 88.19 134 LEU A N 1
ATOM 1077 C CA . LEU A 1 134 ? -0.224 -6.647 6.496 1.00 88.19 134 LEU A CA 1
ATOM 1078 C C . LEU A 1 134 ? 0.971 -6.928 5.575 1.00 88.19 134 LEU A C 1
ATOM 1080 O O . LEU A 1 134 ? 0.795 -7.458 4.478 1.00 88.19 134 LEU A O 1
ATOM 1084 N N . LYS A 1 135 ? 2.187 -6.610 6.036 1.00 82.44 135 LYS A N 1
ATOM 1085 C CA . LYS A 1 135 ? 3.447 -6.920 5.357 1.00 82.44 135 LYS A CA 1
ATOM 1086 C C . LYS A 1 135 ? 3.511 -8.411 5.079 1.00 82.44 135 LYS A C 1
ATOM 1088 O O . LYS A 1 135 ? 3.667 -8.766 3.923 1.00 82.44 135 LYS A O 1
ATOM 1093 N N . HIS A 1 136 ? 3.323 -9.253 6.091 1.00 79.69 136 HIS A N 1
ATOM 1094 C CA . HIS A 1 136 ? 3.409 -10.705 5.982 1.00 79.69 136 HIS A CA 1
ATOM 1095 C C . HIS A 1 136 ? 2.349 -11.320 5.051 1.00 79.69 136 HIS A C 1
ATOM 1097 O O . HIS A 1 136 ? 2.663 -12.228 4.290 1.00 79.69 136 HIS A O 1
ATOM 1103 N N . ILE A 1 137 ? 1.113 -10.817 5.033 1.00 83.69 137 ILE A N 1
ATOM 1104 C CA . ILE A 1 137 ? 0.068 -11.320 4.120 1.00 83.69 137 ILE A CA 1
ATOM 1105 C C . ILE A 1 137 ? 0.397 -10.958 2.674 1.00 83.69 137 ILE A C 1
ATOM 1107 O O . ILE A 1 137 ? 0.375 -11.815 1.796 1.00 83.69 137 ILE A O 1
ATOM 1111 N N . ILE A 1 138 ? 0.770 -9.699 2.422 1.00 79.69 138 ILE A N 1
ATOM 1112 C CA . ILE A 1 138 ? 1.286 -9.301 1.106 1.00 79.69 138 ILE A CA 1
ATOM 1113 C C . ILE A 1 138 ? 2.533 -10.121 0.769 1.00 79.69 138 ILE A C 1
ATOM 1115 O O . ILE A 1 138 ? 2.768 -10.430 -0.396 1.00 79.69 138 ILE A O 1
ATOM 1119 N N . TRP A 1 139 ? 3.306 -10.485 1.795 1.00 73.75 139 TRP A N 1
ATOM 1120 C CA . TRP A 1 139 ? 4.528 -11.249 1.668 1.00 73.75 139 TRP A CA 1
ATOM 1121 C C . TRP A 1 139 ? 4.287 -12.713 1.238 1.00 73.75 139 TRP A C 1
ATOM 1123 O O . TRP A 1 139 ? 5.085 -13.314 0.537 1.00 73.75 139 TRP A O 1
ATOM 1133 N N . THR A 1 140 ? 3.191 -13.320 1.662 1.00 72.19 140 THR A N 1
ATOM 1134 C CA . THR A 1 140 ? 2.984 -14.767 1.498 1.00 72.19 140 THR A CA 1
ATOM 1135 C C . THR A 1 140 ? 1.905 -15.103 0.481 1.00 72.19 140 THR A C 1
ATOM 1137 O O . THR A 1 140 ? 1.976 -16.149 -0.158 1.00 72.19 140 THR A O 1
ATOM 1140 N N . GLU A 1 141 ? 0.918 -14.223 0.300 1.00 74.06 141 GLU A N 1
ATOM 1141 C CA . GLU A 1 141 ? -0.286 -14.538 -0.472 1.00 74.06 141 GLU A CA 1
ATOM 1142 C C . GLU A 1 141 ? -0.361 -13.827 -1.830 1.00 74.06 141 GLU A C 1
ATOM 1144 O O . GLU A 1 141 ? -1.145 -14.239 -2.690 1.00 74.06 141 GLU A O 1
ATOM 1149 N N . VAL A 1 142 ? 0.437 -12.777 -2.058 1.00 71.25 142 VAL A N 1
ATOM 1150 C CA . VAL A 1 142 ? 0.496 -12.107 -3.366 1.00 71.25 142 VAL A CA 1
ATOM 1151 C C . VAL A 1 142 ? 1.445 -12.884 -4.266 1.00 71.25 142 VAL A C 1
ATOM 1153 O O . VAL A 1 142 ? 2.667 -12.800 -4.138 1.00 71.25 142 VAL A O 1
ATOM 1156 N N . GLN A 1 143 ? 0.862 -13.635 -5.196 1.00 56.53 143 GLN A N 1
ATOM 1157 C CA . GLN A 1 143 ? 1.609 -14.356 -6.214 1.00 56.53 143 GLN A CA 1
ATOM 1158 C C . GLN A 1 143 ? 2.394 -13.378 -7.087 1.00 56.53 143 GLN A C 1
ATOM 1160 O O . GLN A 1 143 ? 2.109 -12.178 -7.141 1.00 56.53 143 GLN A O 1
ATOM 1165 N N . ASP A 1 144 ? 3.407 -13.900 -7.780 1.00 51.78 144 ASP A N 1
ATOM 1166 C CA . ASP A 1 144 ? 4.288 -13.143 -8.669 1.00 51.78 144 ASP A CA 1
ATOM 1167 C C . ASP A 1 144 ? 5.225 -12.133 -7.993 1.00 51.78 144 ASP A C 1
ATOM 1169 O O . ASP A 1 144 ? 6.169 -11.653 -8.622 1.00 51.78 144 ASP A O 1
ATOM 1173 N N . LEU A 1 145 ? 5.054 -11.848 -6.706 1.00 50.84 145 LEU A N 1
ATOM 1174 C CA . LEU A 1 145 ? 6.138 -11.402 -5.854 1.00 50.84 145 LEU A CA 1
ATOM 1175 C C . LEU A 1 145 ? 6.824 -12.683 -5.334 1.00 50.84 145 LEU A C 1
ATOM 1177 O O . LEU A 1 145 ? 6.277 -13.385 -4.494 1.00 50.84 145 LEU A O 1
ATOM 1181 N N . ASP A 1 146 ? 8.008 -13.030 -5.849 1.00 44.41 146 ASP A N 1
ATOM 1182 C CA . ASP A 1 146 ? 8.790 -14.131 -5.261 1.00 44.41 146 ASP A CA 1
ATOM 1183 C C . ASP A 1 146 ? 9.392 -13.655 -3.941 1.00 44.41 146 ASP A C 1
ATOM 1185 O O . ASP A 1 146 ? 10.263 -12.782 -3.907 1.00 44.41 146 ASP A O 1
ATOM 1189 N N . LEU A 1 147 ? 8.827 -14.145 -2.857 1.00 48.28 147 LEU A N 1
ATOM 1190 C CA . LEU A 1 147 ? 8.879 -13.522 -1.556 1.00 48.28 147 LEU A CA 1
ATOM 1191 C C . LEU A 1 147 ? 9.513 -14.452 -0.525 1.00 48.28 147 LEU A C 1
ATOM 1193 O O . LEU A 1 147 ? 9.367 -14.277 0.666 1.00 48.28 147 LEU A O 1
ATOM 1197 N N . ASN A 1 148 ? 10.342 -15.395 -0.936 1.00 44.22 148 ASN A N 1
ATOM 1198 C CA . ASN A 1 148 ? 11.038 -16.229 0.043 1.00 44.22 148 ASN A CA 1
ATOM 1199 C C . ASN A 1 148 ? 12.209 -15.506 0.753 1.00 44.22 148 ASN A C 1
ATOM 1201 O O . ASN A 1 148 ? 12.904 -16.114 1.562 1.00 44.22 148 ASN A O 1
ATOM 1205 N N . GLN A 1 149 ? 12.442 -14.206 0.489 1.00 53.94 149 GLN A N 1
ATOM 1206 C CA . GLN A 1 149 ? 13.517 -13.415 1.107 1.00 53.94 149 GLN A CA 1
ATOM 1207 C C . GLN A 1 149 ? 13.040 -12.023 1.578 1.00 53.94 149 GLN A C 1
ATOM 1209 O O . GLN A 1 149 ? 12.612 -11.188 0.779 1.00 53.94 149 GLN A O 1
ATOM 1214 N N . GLN A 1 150 ? 13.160 -11.737 2.884 1.00 55.00 150 GLN A N 1
ATOM 1215 C CA . GLN A 1 150 ? 12.777 -10.450 3.501 1.00 55.00 150 GLN A CA 1
ATOM 1216 C C . GLN A 1 150 ? 13.519 -9.255 2.880 1.00 55.00 150 GLN A C 1
ATOM 1218 O O . GLN A 1 150 ? 12.927 -8.202 2.629 1.00 55.00 150 GLN A O 1
ATOM 1223 N N . SER A 1 151 ? 14.809 -9.433 2.591 1.00 57.91 151 SER A N 1
ATOM 1224 C CA . SER A 1 151 ? 15.655 -8.413 1.965 1.00 57.91 151 SER A CA 1
ATOM 1225 C C . SER A 1 151 ? 15.149 -8.022 0.573 1.00 57.91 151 SER A C 1
ATOM 1227 O O . SER A 1 151 ? 15.287 -6.870 0.160 1.00 57.91 151 SER A O 1
ATOM 1229 N N . ASP A 1 152 ? 14.507 -8.949 -0.133 1.00 52.81 152 ASP A N 1
ATOM 1230 C CA . ASP A 1 152 ? 13.891 -8.707 -1.427 1.00 52.81 152 ASP A CA 1
ATOM 1231 C C . ASP A 1 152 ? 12.551 -7.991 -1.293 1.00 52.81 152 ASP A C 1
ATOM 1233 O O . ASP A 1 152 ? 12.310 -7.040 -2.034 1.00 52.81 152 ASP A O 1
ATOM 1237 N N . PHE A 1 153 ? 11.712 -8.350 -0.319 1.00 54.81 153 PHE A N 1
ATOM 1238 C CA . PHE A 1 153 ? 10.479 -7.609 -0.026 1.00 54.81 153 PHE A CA 1
ATOM 1239 C C . PHE A 1 153 ? 10.765 -6.125 0.277 1.00 54.81 153 PHE A C 1
ATOM 1241 O O . PHE A 1 153 ? 10.162 -5.223 -0.319 1.00 54.81 153 PHE A O 1
ATOM 1248 N N . GLU A 1 154 ? 11.729 -5.863 1.165 1.00 60.16 154 GLU A N 1
ATOM 1249 C CA . GLU A 1 154 ? 12.118 -4.511 1.586 1.00 60.16 154 GLU A CA 1
ATOM 1250 C C . GLU A 1 154 ? 12.765 -3.704 0.455 1.00 60.16 154 GLU A C 1
ATOM 1252 O O . GLU A 1 154 ? 12.567 -2.493 0.366 1.00 60.16 154 GLU A O 1
ATOM 1257 N N . LYS A 1 155 ? 13.465 -4.367 -0.473 1.00 51.75 155 LYS A N 1
ATOM 1258 C CA . LYS A 1 155 ? 13.975 -3.740 -1.701 1.00 51.75 155 LYS A CA 1
ATOM 1259 C C . LYS A 1 155 ? 12.890 -3.491 -2.765 1.00 51.75 155 LYS A C 1
ATOM 1261 O O . LYS A 1 155 ? 13.136 -2.669 -3.646 1.00 51.75 155 LYS A O 1
ATOM 1266 N N . ARG A 1 156 ? 11.749 -4.198 -2.733 1.00 55.75 156 ARG A N 1
ATOM 1267 C CA . ARG A 1 156 ? 10.727 -4.227 -3.808 1.00 55.75 156 ARG A CA 1
ATOM 1268 C C . ARG A 1 156 ? 9.537 -3.304 -3.565 1.00 55.75 156 ARG A C 1
ATOM 1270 O O . ARG A 1 156 ? 9.230 -2.491 -4.428 1.00 55.75 156 ARG A O 1
ATOM 1277 N N . ILE A 1 157 ? 8.860 -3.428 -2.424 1.00 60.38 157 ILE A N 1
ATOM 1278 C CA . ILE A 1 157 ? 7.754 -2.526 -2.056 1.00 60.38 157 ILE A CA 1
ATOM 1279 C C . ILE A 1 157 ? 8.289 -1.431 -1.141 1.00 60.38 157 ILE A C 1
ATOM 1281 O O . ILE A 1 157 ? 7.907 -0.280 -1.291 1.00 60.38 157 ILE A O 1
ATOM 1285 N N . GLY A 1 158 ? 9.233 -1.764 -0.258 1.00 61.03 158 GLY A N 1
ATOM 1286 C CA . GLY A 1 158 ? 9.737 -0.844 0.753 1.00 61.03 158 GLY A CA 1
ATOM 1287 C C . GLY A 1 158 ? 8.688 -0.586 1.831 1.00 61.03 158 GLY A C 1
ATOM 1288 O O . GLY A 1 158 ? 7.538 -0.237 1.553 1.00 61.03 158 GLY A O 1
ATOM 1289 N N . GLU A 1 159 ? 9.087 -0.724 3.093 1.00 69.81 159 GLU A N 1
ATOM 1290 C CA . GLU A 1 159 ? 8.190 -0.502 4.233 1.00 69.81 159 GLU A CA 1
ATOM 1291 C C . GLU A 1 159 ? 7.528 0.885 4.175 1.00 69.81 159 GLU A C 1
ATOM 1293 O O . GLU A 1 159 ? 6.336 1.027 4.444 1.00 69.81 159 GLU A O 1
ATOM 1298 N N . GLY A 1 160 ? 8.269 1.899 3.717 1.00 72.19 160 GLY A N 1
ATOM 1299 C CA . GLY A 1 160 ? 7.765 3.262 3.566 1.00 72.19 160 GLY A CA 1
ATOM 1300 C C . GLY A 1 160 ? 6.570 3.386 2.614 1.00 72.19 160 GLY A C 1
ATOM 1301 O O . GLY A 1 160 ? 5.670 4.182 2.877 1.00 72.19 160 GLY A O 1
ATOM 1302 N N . ILE A 1 161 ? 6.506 2.593 1.541 1.00 73.00 161 ILE A N 1
ATOM 1303 C CA . ILE A 1 161 ? 5.403 2.659 0.567 1.00 73.00 161 ILE A CA 1
ATOM 1304 C C . ILE A 1 161 ? 4.181 1.934 1.107 1.00 73.00 161 ILE A C 1
ATOM 1306 O O . ILE A 1 161 ? 3.081 2.483 1.028 1.00 73.00 161 ILE A O 1
ATOM 1310 N N . LEU A 1 162 ? 4.374 0.757 1.711 1.00 80.12 162 LEU A N 1
ATOM 1311 C CA . LEU A 1 162 ? 3.297 0.043 2.393 1.00 80.12 162 LEU A CA 1
ATOM 1312 C C . LEU A 1 162 ? 2.687 0.932 3.481 1.00 80.12 162 LEU A C 1
ATOM 1314 O O . LEU A 1 162 ? 1.485 1.180 3.469 1.00 80.12 162 LEU A O 1
ATOM 1318 N N . ARG A 1 163 ? 3.525 1.510 4.348 1.00 83.94 163 ARG A N 1
ATOM 1319 C CA . ARG A 1 163 ? 3.121 2.445 5.405 1.00 83.94 163 ARG A CA 1
ATOM 1320 C C . ARG A 1 163 ? 2.411 3.676 4.842 1.00 83.94 163 ARG A C 1
ATOM 1322 O O . ARG A 1 163 ? 1.352 4.047 5.339 1.00 83.94 163 ARG A O 1
ATOM 1329 N N . SER A 1 164 ? 2.949 4.292 3.787 1.00 83.62 164 SER A N 1
ATOM 1330 C CA . SER A 1 164 ? 2.354 5.479 3.159 1.00 83.62 164 SER A CA 1
ATOM 1331 C C . SER A 1 164 ? 0.977 5.188 2.559 1.00 83.62 164 SER A C 1
ATOM 1333 O O . SER A 1 164 ? 0.039 5.958 2.776 1.00 83.62 164 SER A O 1
ATOM 1335 N N . LYS A 1 165 ? 0.827 4.067 1.840 1.00 84.81 165 LYS A N 1
ATOM 1336 C CA . LYS A 1 165 ? -0.452 3.653 1.250 1.00 84.81 165 LYS A CA 1
ATOM 1337 C C . LYS A 1 165 ? -1.459 3.201 2.296 1.00 84.81 165 LYS A C 1
ATOM 1339 O O . LYS A 1 165 ? -2.623 3.572 2.189 1.00 84.81 165 LYS A O 1
ATOM 1344 N N . CYS A 1 166 ? -1.013 2.495 3.329 1.00 88.19 166 CYS A N 1
ATOM 1345 C CA . CYS A 1 166 ? -1.842 2.126 4.471 1.00 88.19 166 CYS A CA 1
ATOM 1346 C C . CYS A 1 166 ? -2.377 3.377 5.183 1.00 88.19 166 CYS A C 1
ATOM 1348 O O . CYS A 1 166 ? -3.582 3.509 5.365 1.00 88.19 166 CYS A O 1
ATOM 1350 N N . ASN A 1 167 ? -1.514 4.358 5.474 1.00 87.94 167 ASN A N 1
ATOM 1351 C CA . ASN A 1 167 ? -1.928 5.631 6.072 1.00 87.94 167 ASN A CA 1
ATOM 1352 C C . ASN A 1 167 ? -2.877 6.422 5.157 1.00 87.94 167 ASN A C 1
ATOM 1354 O O . ASN A 1 167 ? -3.821 7.051 5.630 1.00 87.94 167 ASN A O 1
ATOM 1358 N N . GLU A 1 168 ? -2.653 6.391 3.841 1.00 86.88 168 GLU A N 1
ATOM 1359 C CA . GLU A 1 168 ? -3.564 6.995 2.869 1.00 86.88 168 GLU A CA 1
ATOM 1360 C C . GLU A 1 168 ? -4.956 6.339 2.921 1.00 86.88 168 GLU A C 1
ATOM 1362 O O . GLU A 1 168 ? -5.954 7.048 3.007 1.00 86.88 168 GLU A O 1
ATOM 1367 N N . ILE A 1 169 ? -5.041 5.010 2.937 1.00 90.19 169 ILE A N 1
ATOM 1368 C CA . ILE A 1 169 ? -6.311 4.269 2.991 1.00 90.19 169 ILE A CA 1
ATOM 1369 C C . ILE A 1 169 ? -7.008 4.469 4.348 1.00 90.19 169 ILE A C 1
ATOM 1371 O O . ILE A 1 169 ? -8.120 4.999 4.404 1.00 90.19 169 ILE A O 1
ATOM 1375 N N . GLN A 1 170 ? -6.335 4.105 5.438 1.00 92.69 170 GLN A N 1
ATOM 1376 C CA . GLN A 1 170 ? -6.939 4.010 6.764 1.00 92.69 170 GLN A CA 1
ATOM 1377 C C . GLN A 1 170 ? -7.105 5.363 7.444 1.00 92.69 170 GLN A C 1
ATOM 1379 O O . GLN A 1 170 ? -8.149 5.624 8.021 1.00 92.69 170 GLN A O 1
ATOM 1384 N N . VAL A 1 171 ? -6.109 6.250 7.360 1.00 89.44 171 VAL A N 1
ATOM 1385 C CA . VAL A 1 171 ? -6.168 7.538 8.064 1.00 89.44 171 VAL A CA 1
ATOM 1386 C C . VAL A 1 171 ? -6.748 8.600 7.153 1.00 89.44 171 VAL A C 1
ATOM 1388 O O . VAL A 1 171 ? -7.760 9.220 7.469 1.00 89.44 171 VAL A O 1
ATOM 1391 N N . ARG A 1 172 ? -6.143 8.823 5.982 1.00 85.56 172 ARG A N 1
ATOM 1392 C CA . ARG A 1 172 ? -6.566 9.928 5.117 1.00 85.56 172 ARG A CA 1
ATOM 1393 C C . ARG A 1 172 ? -7.978 9.720 4.594 1.00 85.56 172 ARG A C 1
ATOM 1395 O O . ARG A 1 172 ? -8.683 10.717 4.5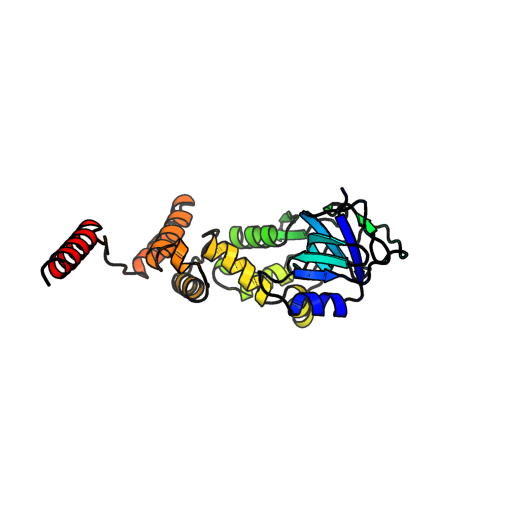13 1.00 85.56 172 ARG A O 1
ATOM 1402 N N . TYR A 1 173 ? -8.377 8.502 4.236 1.00 87.62 173 TYR A N 1
ATOM 1403 C CA . TYR A 1 173 ? -9.713 8.221 3.700 1.00 87.62 173 TYR A CA 1
ATOM 1404 C C . TYR A 1 173 ? -10.664 7.523 4.679 1.00 87.62 173 TYR A C 1
ATOM 1406 O O . TYR A 1 173 ? -11.825 7.357 4.317 1.00 87.62 173 TYR A O 1
ATOM 1414 N N . CYS A 1 174 ? -10.210 7.145 5.881 1.00 91.00 174 CYS A N 1
ATOM 1415 C CA . CYS A 1 174 ? -11.009 6.375 6.844 1.00 91.00 174 CYS A CA 1
ATOM 1416 C C . CYS A 1 174 ? -11.633 5.109 6.222 1.00 91.00 174 CYS A C 1
ATOM 1418 O O . CYS A 1 174 ? -12.757 4.723 6.524 1.00 91.00 174 CYS A O 1
ATOM 1420 N N . GLN A 1 175 ? -10.912 4.473 5.294 1.00 90.75 175 GLN A N 1
ATOM 1421 C CA . GLN A 1 175 ? -11.324 3.213 4.682 1.00 90.75 175 GLN A CA 1
ATOM 1422 C C . GLN A 1 175 ? -10.625 2.082 5.430 1.00 90.75 175 GLN A C 1
ATOM 1424 O O . GLN A 1 175 ? -9.399 2.020 5.418 1.00 90.75 175 GLN A O 1
ATOM 1429 N N . PHE A 1 176 ? -11.388 1.198 6.075 1.00 94.12 176 PHE A N 1
ATOM 1430 C CA . PHE A 1 176 ? -10.845 0.114 6.908 1.00 94.12 176 PHE A CA 1
ATOM 1431 C C . PHE A 1 176 ? -9.912 0.616 8.039 1.00 94.12 176 PHE A C 1
ATOM 1433 O O . PHE A 1 176 ? -8.770 0.153 8.135 1.00 94.12 176 PHE A O 1
ATOM 1440 N N . PRO A 1 177 ? -10.350 1.586 8.872 1.00 93.75 177 PRO A N 1
ATOM 1441 C CA . PRO A 1 177 ? -9.545 2.107 9.984 1.00 93.75 177 PRO A CA 1
ATOM 1442 C C . PRO A 1 177 ? -9.132 0.982 10.956 1.00 93.75 177 PRO A C 1
ATOM 1444 O O . PRO A 1 177 ? -9.787 -0.056 10.966 1.00 93.75 177 PRO A O 1
ATOM 1447 N N . PRO A 1 178 ? -8.072 1.132 11.771 1.00 94.81 178 PRO A N 1
ATOM 1448 C CA . PRO A 1 178 ? -7.730 0.136 12.794 1.00 94.81 178 PRO A CA 1
ATOM 1449 C C . PRO A 1 178 ? -8.932 -0.209 13.691 1.00 94.81 178 PRO A C 1
ATOM 1451 O O . PRO A 1 178 ? -9.731 0.674 13.994 1.00 94.81 178 PRO A O 1
ATOM 1454 N N . THR A 1 179 ? -9.083 -1.475 14.091 1.00 93.25 179 THR A N 1
ATOM 1455 C CA . THR A 1 179 ? -10.086 -1.893 15.094 1.00 93.25 179 THR A CA 1
ATOM 1456 C C . THR A 1 179 ? -9.587 -1.692 16.521 1.00 93.25 179 THR A C 1
ATOM 1458 O O . THR A 1 179 ? -10.385 -1.639 17.453 1.00 93.25 179 THR A O 1
ATOM 1461 N N . ASP A 1 180 ? -8.272 -1.567 16.700 1.00 93.38 180 ASP A N 1
ATOM 1462 C CA . ASP A 1 180 ? -7.646 -1.292 17.985 1.00 93.38 180 ASP A CA 1
ATOM 1463 C C . ASP A 1 180 ? -7.535 0.223 18.267 1.00 93.38 180 ASP A C 1
ATOM 1465 O O . ASP A 1 180 ? -6.896 0.927 17.474 1.00 93.38 180 ASP A O 1
ATOM 1469 N N . PRO A 1 181 ? -8.131 0.744 19.364 1.00 92.62 181 PRO A N 1
ATOM 1470 C CA . PRO A 1 181 ? -8.065 2.162 19.722 1.00 92.62 181 PRO A CA 1
ATOM 1471 C C . PRO A 1 181 ? -6.640 2.737 19.787 1.00 92.62 181 PRO A C 1
ATOM 1473 O O . PRO A 1 181 ? -6.392 3.830 19.273 1.00 92.62 181 PRO A O 1
ATOM 1476 N N . GLU A 1 182 ? -5.683 1.993 20.347 1.00 92.75 182 GLU A N 1
ATOM 1477 C CA . GLU A 1 182 ? -4.284 2.432 20.457 1.00 92.75 182 GLU A CA 1
ATOM 1478 C C . GLU A 1 182 ? -3.645 2.626 19.081 1.00 92.75 182 GLU A C 1
ATOM 1480 O O . GLU A 1 182 ? -3.023 3.660 18.796 1.00 92.75 182 GLU A O 1
ATOM 1485 N N . GLN A 1 183 ? -3.845 1.658 18.182 1.00 92.38 183 GLN A N 1
ATOM 1486 C CA . GLN A 1 183 ? -3.396 1.774 16.797 1.00 92.38 183 GLN A CA 1
ATOM 1487 C C . GLN A 1 183 ? -4.115 2.912 16.079 1.00 92.38 183 GLN A C 1
ATOM 1489 O O . GLN A 1 183 ? -3.485 3.662 15.333 1.00 92.38 183 GLN A O 1
ATOM 1494 N N . LEU A 1 184 ? -5.410 3.100 16.323 1.00 92.00 184 LEU A N 1
ATOM 1495 C CA . LEU A 1 184 ? -6.186 4.180 15.726 1.00 92.00 184 LEU A CA 1
ATOM 1496 C C . LEU A 1 184 ? -5.600 5.559 16.085 1.00 92.00 184 LEU A C 1
ATOM 1498 O O . LEU A 1 184 ? -5.339 6.374 15.190 1.00 92.00 184 LEU A O 1
ATOM 1502 N N . GLN A 1 185 ? -5.294 5.787 17.366 1.00 91.81 185 GLN A N 1
ATOM 1503 C CA . GLN A 1 185 ? -4.636 7.003 17.850 1.00 91.81 185 GLN A CA 1
ATOM 1504 C C . GLN A 1 185 ? -3.214 7.152 17.292 1.00 91.81 185 GLN A C 1
ATOM 1506 O O . GLN A 1 185 ? -2.846 8.214 16.776 1.00 91.81 185 GLN A O 1
ATOM 1511 N N . THR A 1 186 ? -2.420 6.083 17.348 1.00 90.88 186 THR A N 1
ATOM 1512 C CA . THR A 1 186 ? -1.030 6.068 16.874 1.00 90.88 186 THR A CA 1
ATOM 1513 C C . THR A 1 186 ? -0.945 6.447 15.397 1.00 90.88 186 THR A C 1
ATOM 1515 O O . THR A 1 186 ? -0.171 7.331 15.017 1.00 90.88 186 THR A O 1
ATOM 1518 N N . ARG A 1 187 ? -1.790 5.848 14.550 1.00 88.12 187 ARG A N 1
ATOM 1519 C CA . ARG A 1 187 ? -1.828 6.121 13.106 1.00 88.12 187 ARG A CA 1
ATOM 1520 C C . ARG A 1 187 ? -2.252 7.553 12.806 1.00 88.12 187 ARG A C 1
ATOM 1522 O O . ARG A 1 187 ? -1.673 8.185 11.919 1.00 88.12 187 ARG A O 1
ATOM 1529 N N . PHE A 1 188 ? -3.222 8.085 13.550 1.00 90.62 188 PHE A N 1
ATOM 1530 C CA . PHE A 1 188 ? -3.637 9.477 13.405 1.00 90.62 188 PHE A CA 1
ATOM 1531 C C . PHE A 1 188 ? -2.499 10.449 13.736 1.00 90.62 188 PHE A C 1
ATOM 1533 O O . PHE A 1 188 ? -2.243 11.376 12.964 1.00 90.62 188 PHE A O 1
ATOM 1540 N N . ASN A 1 189 ? -1.785 10.208 14.838 1.00 87.75 189 ASN A N 1
ATOM 1541 C CA . ASN A 1 189 ? -0.680 11.053 15.295 1.00 87.75 189 ASN A CA 1
ATOM 1542 C C . ASN A 1 189 ? 0.525 11.030 14.349 1.00 87.75 189 ASN A C 1
ATOM 1544 O O . ASN A 1 189 ? 1.172 12.058 14.158 1.00 87.75 189 ASN A O 1
ATOM 1548 N N . GLN A 1 190 ? 0.802 9.885 13.725 1.00 85.31 190 GLN A N 1
ATOM 1549 C CA . GLN A 1 190 ? 1.902 9.723 12.769 1.00 85.31 190 GLN A CA 1
ATOM 1550 C C . GLN A 1 190 ? 1.583 10.262 11.362 1.00 85.31 190 GLN A C 1
ATOM 1552 O O . GLN A 1 190 ? 2.482 10.408 10.533 1.00 85.31 190 GLN A O 1
ATOM 1557 N N . SER A 1 191 ? 0.315 10.545 11.053 1.00 81.81 191 SER A N 1
ATOM 1558 C CA . SER A 1 191 ? -0.114 10.979 9.723 1.00 81.81 191 SER A CA 1
ATOM 1559 C C . SER A 1 191 ? -0.067 12.503 9.577 1.00 81.81 191 SER A C 1
ATOM 1561 O O . SER A 1 191 ? -0.839 13.251 10.180 1.00 81.81 191 SER A O 1
ATOM 1563 N N . THR A 1 192 ? 0.801 12.988 8.691 1.00 70.56 192 THR A N 1
ATOM 1564 C CA . THR A 1 192 ? 0.851 14.403 8.320 1.00 70.56 192 THR A CA 1
ATOM 1565 C C . THR A 1 192 ? -0.339 14.764 7.420 1.00 70.56 192 THR A C 1
ATOM 1567 O O . THR A 1 192 ? -0.517 14.237 6.324 1.00 70.56 192 THR A O 1
ATOM 1570 N N . GLY A 1 193 ? -1.194 15.681 7.886 1.00 67.94 193 GLY A N 1
ATOM 1571 C CA . GLY A 1 193 ? -2.306 16.245 7.104 1.00 67.94 193 GLY A CA 1
ATOM 1572 C C . GLY A 1 193 ? -3.708 15.709 7.424 1.00 67.94 193 GLY A C 1
ATOM 1573 O O . GLY A 1 193 ? -4.686 16.323 7.003 1.00 67.94 193 GLY A O 1
ATOM 1574 N N . SER A 1 194 ? -3.843 14.643 8.218 1.00 75.50 194 SER A N 1
ATOM 1575 C CA . SER A 1 194 ? -5.151 14.139 8.686 1.00 75.50 194 SER A CA 1
ATOM 1576 C C . SER A 1 194 ? -5.810 15.063 9.712 1.00 75.50 194 SER A C 1
ATOM 1578 O O . SER A 1 194 ? -7.029 15.214 9.691 1.00 75.50 194 SER A O 1
ATOM 1580 N N . ARG A 1 195 ? -5.019 15.769 10.532 1.00 75.69 195 ARG A N 1
ATOM 1581 C CA . ARG A 1 195 ? -5.525 16.739 11.524 1.00 75.69 195 ARG A CA 1
ATOM 1582 C C . ARG A 1 195 ? -6.422 17.821 10.921 1.00 75.69 195 ARG A C 1
ATOM 1584 O O . ARG A 1 195 ? -7.427 18.176 11.515 1.00 75.69 195 ARG A O 1
ATOM 1591 N N . ARG A 1 196 ? -6.095 18.316 9.721 1.00 76.38 196 ARG A N 1
ATOM 1592 C CA . ARG A 1 196 ? -6.922 19.319 9.026 1.00 76.38 196 ARG A CA 1
ATOM 1593 C C . ARG A 1 196 ? -8.243 18.740 8.522 1.00 76.38 196 ARG A C 1
ATOM 1595 O O . ARG A 1 196 ? -9.233 19.453 8.490 1.00 76.38 196 ARG A O 1
ATOM 1602 N N . ARG A 1 197 ? -8.245 17.469 8.107 1.00 83.31 197 ARG A N 1
ATOM 1603 C CA . ARG A 1 197 ? -9.422 16.812 7.524 1.00 83.31 197 ARG A CA 1
ATOM 1604 C C . ARG A 1 197 ? -10.488 16.517 8.573 1.00 83.31 197 ARG A C 1
ATOM 1606 O O . ARG A 1 197 ? -11.654 16.763 8.313 1.00 83.31 197 ARG A O 1
ATOM 1613 N N . TYR A 1 198 ? -10.072 15.988 9.719 1.00 86.38 198 TYR A N 1
ATOM 1614 C CA . TYR A 1 198 ? -10.987 15.537 10.772 1.00 86.38 198 TYR A CA 1
ATOM 1615 C C . TYR A 1 198 ? -11.112 16.522 11.933 1.00 86.38 198 TYR A C 1
ATOM 1617 O O . TYR A 1 198 ? -11.753 16.209 12.924 1.00 86.38 198 TYR A O 1
ATOM 1625 N N . GLN A 1 199 ? -10.457 17.684 11.842 1.00 85.88 199 GLN A N 1
ATOM 1626 C CA . GLN A 1 199 ? -10.453 18.730 12.875 1.00 85.88 199 GLN A CA 1
ATOM 1627 C C . GLN A 1 199 ? -9.952 18.274 14.260 1.00 85.88 199 GLN A C 1
ATOM 1629 O O . GLN A 1 199 ? -10.040 19.019 15.226 1.00 85.88 199 GLN A O 1
ATOM 1634 N N . GLY A 1 200 ? -9.357 17.085 14.361 1.00 88.12 200 GLY A N 1
ATOM 1635 C CA . GLY A 1 200 ? -8.870 16.530 15.617 1.00 88.12 200 GLY A CA 1
ATOM 1636 C C . GLY A 1 200 ? -8.884 15.007 15.604 1.00 88.12 200 GLY A C 1
ATOM 1637 O O . GLY A 1 200 ? -9.275 14.387 14.613 1.00 88.12 200 GLY A O 1
ATOM 1638 N N . LEU A 1 201 ? -8.417 14.413 16.704 1.00 89.25 201 LEU A N 1
ATOM 1639 C CA . LEU A 1 201 ? -8.486 12.966 16.910 1.00 89.25 201 LEU A CA 1
ATOM 1640 C C . LEU A 1 201 ? -9.943 12.512 17.063 1.00 89.25 201 LEU A C 1
ATOM 1642 O O . LEU A 1 201 ? -10.313 11.513 16.457 1.00 89.25 201 LEU A O 1
ATOM 1646 N N . GLN A 1 202 ? -10.761 13.282 17.787 1.00 92.00 202 GLN A N 1
ATOM 1647 C CA . GLN A 1 202 ? -12.182 13.002 17.996 1.00 92.00 202 GLN A CA 1
ATOM 1648 C C . GLN A 1 202 ? -12.928 12.802 16.671 1.00 92.00 202 GLN A C 1
ATOM 1650 O O . GLN A 1 202 ? -13.467 11.726 16.439 1.00 92.00 202 GLN A O 1
ATOM 1655 N N . GLY A 1 203 ? -12.855 13.759 15.739 1.00 89.81 203 GLY A N 1
ATOM 1656 C CA . GLY A 1 203 ? -13.537 13.622 14.445 1.00 89.81 203 GLY A CA 1
ATOM 1657 C C . GLY A 1 203 ? -13.043 12.436 13.602 1.00 89.81 203 GLY A C 1
ATOM 1658 O O . GLY A 1 203 ? -13.784 11.898 12.776 1.00 89.81 203 GLY A O 1
ATOM 1659 N N . TYR A 1 204 ? -11.800 11.981 13.805 1.00 93.44 204 TYR A N 1
ATOM 1660 C CA . TYR A 1 204 ? -11.292 10.769 13.157 1.00 93.44 204 TYR A CA 1
ATOM 1661 C C . TYR A 1 204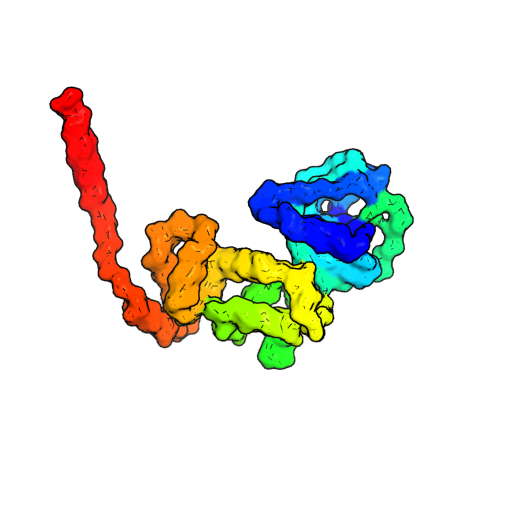 ? -11.830 9.495 13.824 1.00 93.44 204 TYR A C 1
ATOM 1663 O O . TYR A 1 204 ? -12.219 8.569 13.113 1.00 93.44 204 TYR A O 1
ATOM 1671 N N . VAL A 1 205 ? -11.897 9.462 15.158 1.00 93.94 205 VAL A N 1
ATOM 1672 C CA . VAL A 1 205 ? -12.509 8.367 15.931 1.00 93.94 205 VAL A CA 1
ATOM 1673 C C . VAL A 1 205 ? -13.990 8.234 15.587 1.00 93.94 205 VAL A C 1
ATOM 1675 O O . VAL A 1 205 ? -14.441 7.132 15.293 1.00 93.94 205 VAL A O 1
ATOM 1678 N N . GLU A 1 206 ? -14.727 9.341 15.510 1.00 93.50 206 GLU A N 1
ATOM 1679 C CA . GLU A 1 206 ? -16.139 9.359 15.112 1.00 93.50 206 GLU A CA 1
ATOM 1680 C C . GLU A 1 206 ? -16.336 8.826 13.687 1.00 93.50 206 GLU A C 1
ATOM 1682 O O . GLU A 1 206 ? -17.198 7.976 13.457 1.00 93.50 206 GLU A O 1
ATOM 1687 N N . SER A 1 207 ? -15.489 9.251 12.740 1.00 93.88 207 SER A N 1
ATOM 1688 C CA . SER A 1 207 ? -15.508 8.733 11.363 1.00 93.88 207 SER A CA 1
ATOM 1689 C C . SER A 1 207 ? -15.242 7.222 11.321 1.00 93.88 207 SER A C 1
ATOM 1691 O O . SER A 1 207 ? -15.885 6.488 10.566 1.00 93.88 207 SER A O 1
ATOM 1693 N N . ALA A 1 208 ? -14.313 6.735 12.149 1.00 94.19 208 ALA A N 1
ATOM 1694 C CA . ALA A 1 208 ? -14.011 5.313 12.250 1.00 94.19 208 ALA A CA 1
ATOM 1695 C C . ALA A 1 208 ? -15.154 4.526 12.908 1.00 94.19 208 ALA A C 1
ATOM 1697 O O . ALA A 1 208 ? -15.524 3.456 12.422 1.00 94.19 208 ALA A O 1
ATOM 1698 N N . ALA A 1 209 ? -15.765 5.065 13.963 1.00 93.50 209 ALA A N 1
ATOM 1699 C CA . ALA A 1 209 ? -16.937 4.481 14.601 1.00 93.50 209 ALA A CA 1
ATOM 1700 C C . ALA A 1 209 ? -18.120 4.407 13.624 1.00 93.50 209 ALA A C 1
ATOM 1702 O O . ALA A 1 209 ? -18.806 3.389 13.561 1.00 93.50 209 ALA A O 1
ATOM 1703 N N . GLU A 1 210 ? -18.340 5.443 12.807 1.00 93.81 210 GLU A N 1
ATOM 1704 C CA . GLU A 1 210 ? -19.370 5.442 11.766 1.00 93.81 210 GLU A CA 1
ATOM 1705 C C . GLU A 1 210 ? -19.117 4.355 10.710 1.00 93.81 210 GLU A C 1
ATOM 1707 O O . GLU A 1 210 ? -20.053 3.651 10.319 1.00 93.81 210 GLU A O 1
ATOM 1712 N N . PHE A 1 211 ? -17.860 4.171 10.285 1.00 94.56 211 PHE A N 1
ATOM 1713 C CA . PHE A 1 211 ? -17.475 3.093 9.368 1.00 94.56 211 PHE A CA 1
ATOM 1714 C C . PHE A 1 211 ? -17.883 1.717 9.916 1.00 94.56 211 PHE A C 1
ATOM 1716 O O . PHE A 1 211 ? -18.522 0.939 9.206 1.00 94.56 211 PHE A O 1
ATOM 1723 N N . TYR A 1 212 ? -17.573 1.433 11.183 1.00 94.06 212 TYR A N 1
ATOM 1724 C CA . TYR A 1 212 ? -17.909 0.157 11.823 1.00 94.06 212 TYR A CA 1
ATOM 1725 C C . TYR A 1 212 ? -19.401 -0.000 12.117 1.00 94.06 212 TYR A C 1
ATOM 1727 O O . TYR A 1 212 ? -19.964 -1.079 11.915 1.00 94.06 212 TYR A O 1
ATOM 1735 N N . ARG A 1 213 ? -20.083 1.088 12.489 1.00 92.44 213 ARG A N 1
ATOM 1736 C CA . ARG A 1 213 ? -21.535 1.106 12.701 1.00 92.44 213 ARG A CA 1
ATOM 1737 C C . ARG A 1 213 ? -22.293 0.731 11.428 1.00 92.44 213 ARG A C 1
ATOM 1739 O O . ARG A 1 213 ? -23.213 -0.080 11.493 1.00 92.44 213 ARG A O 1
ATOM 1746 N N . LYS A 1 214 ? -21.867 1.241 10.264 1.00 93.38 214 LYS A N 1
ATOM 1747 C CA . LYS A 1 214 ? -22.439 0.882 8.950 1.00 93.38 214 LYS A CA 1
ATOM 1748 C C . LYS A 1 214 ? -22.252 -0.594 8.590 1.00 93.38 214 LYS A C 1
ATOM 1750 O O . LYS A 1 214 ? -23.056 -1.130 7.835 1.00 93.38 214 LYS A O 1
ATOM 1755 N N . ARG A 1 215 ? -21.220 -1.251 9.129 1.00 90.88 215 ARG A N 1
ATOM 1756 C CA . ARG A 1 215 ? -20.950 -2.688 8.940 1.00 90.88 215 ARG A CA 1
ATOM 1757 C C . ARG A 1 215 ? -21.589 -3.574 10.017 1.00 90.88 215 ARG A C 1
ATOM 1759 O O . ARG A 1 215 ? -21.475 -4.790 9.938 1.00 90.88 215 ARG A O 1
ATOM 1766 N N . GLY A 1 216 ? -22.267 -2.986 11.007 1.00 90.50 216 GLY A N 1
ATOM 1767 C CA . GLY A 1 216 ? -22.889 -3.718 12.114 1.00 90.50 216 GLY A CA 1
ATOM 1768 C C . GLY A 1 216 ? -21.908 -4.205 13.189 1.00 90.50 216 GLY A C 1
ATOM 1769 O O . GLY A 1 216 ? -22.293 -4.994 14.051 1.00 90.50 216 GLY A O 1
ATOM 1770 N N . GLU A 1 217 ? -20.662 -3.727 13.187 1.00 89.50 217 GLU A N 1
ATOM 1771 C CA . GLU A 1 217 ? -19.589 -4.173 14.087 1.00 89.50 217 GLU A CA 1
ATOM 1772 C C . GLU A 1 217 ? -19.632 -3.421 15.437 1.00 89.50 217 GLU A C 1
ATOM 1774 O O . GLU A 1 217 ? -18.744 -2.639 15.778 1.00 89.50 217 GLU A O 1
ATOM 1779 N N . LYS A 1 218 ? -20.696 -3.650 16.223 1.00 88.94 218 LYS A N 1
ATOM 1780 C CA . LYS A 1 218 ? -20.950 -2.945 17.501 1.00 88.94 218 LYS A CA 1
ATOM 1781 C C . LYS A 1 218 ? -19.858 -3.150 18.560 1.00 88.94 218 LYS A C 1
ATOM 1783 O O . LYS A 1 218 ? -19.636 -2.283 19.398 1.00 88.94 218 LYS A O 1
ATOM 1788 N N . SER A 1 219 ? -19.179 -4.295 18.545 1.00 89.88 219 SER A N 1
ATOM 1789 C CA . SER A 1 219 ? -18.085 -4.582 19.482 1.00 89.88 219 SER A CA 1
ATOM 1790 C C . SER A 1 219 ? -16.914 -3.614 19.305 1.00 89.88 219 SER A C 1
ATOM 1792 O O . SER A 1 219 ? -16.323 -3.185 20.292 1.00 89.88 219 SER A O 1
ATOM 1794 N N . VAL A 1 220 ? -16.606 -3.233 18.062 1.00 88.94 220 VAL A N 1
ATOM 1795 C CA . VAL A 1 220 ? -15.525 -2.292 17.748 1.00 88.94 220 VAL A CA 1
ATOM 1796 C C . VAL A 1 220 ? -15.913 -0.874 18.158 1.00 88.94 220 VAL A C 1
ATOM 1798 O O . VAL A 1 220 ? -15.115 -0.185 18.785 1.00 88.94 220 VAL A O 1
ATOM 1801 N N . THR A 1 221 ? -17.153 -0.450 17.886 1.00 89.44 221 THR A N 1
ATOM 1802 C CA . THR A 1 221 ? -17.618 0.887 18.297 1.00 89.44 221 THR A CA 1
ATOM 1803 C C . THR A 1 221 ? -17.604 1.046 19.814 1.00 89.44 221 THR A C 1
ATOM 1805 O O . THR A 1 221 ? -17.066 2.028 20.308 1.00 89.44 221 THR A O 1
ATOM 1808 N N . ASN A 1 222 ? -18.072 0.038 20.558 1.00 88.38 222 ASN A N 1
ATOM 1809 C CA . ASN A 1 222 ? -18.059 0.078 22.022 1.00 88.38 222 ASN A CA 1
ATOM 1810 C C . ASN A 1 222 ? -16.633 0.177 22.584 1.00 88.38 222 ASN A C 1
ATOM 1812 O O . ASN A 1 222 ? -16.415 0.852 23.585 1.00 88.38 222 ASN A O 1
ATOM 1816 N N . ARG A 1 223 ? -15.651 -0.478 21.945 1.00 91.62 223 ARG A N 1
ATOM 1817 C CA . ARG A 1 223 ? -14.237 -0.347 22.331 1.00 91.62 223 ARG A CA 1
ATOM 1818 C C . ARG A 1 223 ? -13.722 1.074 22.136 1.00 91.62 223 ARG A C 1
ATOM 1820 O O . ARG A 1 223 ? -12.940 1.536 22.959 1.00 91.62 223 ARG A O 1
ATOM 1827 N N . PHE A 1 224 ? -14.127 1.752 21.063 1.00 91.25 224 PHE A N 1
ATOM 1828 C CA . PHE A 1 224 ? -13.759 3.152 20.854 1.00 91.25 224 PHE A CA 1
ATOM 1829 C C . PHE A 1 224 ? -14.376 4.043 21.927 1.00 91.25 224 PHE A C 1
ATOM 1831 O O . PHE A 1 224 ? -13.640 4.803 22.544 1.00 91.25 224 PHE A O 1
ATOM 1838 N N . ASP A 1 225 ? -15.671 3.884 22.198 1.00 87.06 225 ASP A N 1
ATOM 1839 C CA . ASP A 1 225 ? -16.388 4.688 23.195 1.00 87.06 225 ASP A CA 1
ATOM 1840 C C . ASP A 1 225 ? -15.816 4.492 24.614 1.00 87.06 225 ASP A C 1
ATOM 1842 O O . ASP A 1 225 ? -15.748 5.430 25.398 1.00 87.06 225 ASP A O 1
ATOM 1846 N N . GLN A 1 226 ? -15.362 3.278 24.948 1.00 88.44 226 GLN A N 1
ATOM 1847 C CA . GLN A 1 226 ? -14.726 2.982 26.239 1.00 88.44 226 GLN A CA 1
ATOM 1848 C C . GLN A 1 226 ? -13.301 3.529 26.357 1.00 88.44 226 GLN A C 1
ATOM 1850 O O . GLN A 1 226 ? -12.877 3.907 27.446 1.00 88.44 226 GLN A O 1
ATOM 1855 N N . TYR A 1 227 ? -12.537 3.500 25.265 1.00 91.94 227 TYR A N 1
ATOM 1856 C CA . TYR A 1 227 ? -11.131 3.900 25.277 1.00 91.94 227 TYR A CA 1
ATOM 1857 C C . TYR A 1 227 ? -10.963 5.415 25.167 1.00 91.94 227 TYR A C 1
ATOM 1859 O O . TYR A 1 227 ? -10.063 5.998 25.771 1.00 91.94 227 TYR A O 1
ATOM 1867 N N . PHE A 1 228 ? -11.812 6.057 24.369 1.00 88.62 228 PHE A N 1
ATOM 1868 C CA . PHE A 1 228 ? -11.745 7.482 24.116 1.00 88.62 228 PHE A CA 1
ATOM 1869 C C . PHE A 1 228 ? -12.821 8.226 24.904 1.00 88.62 228 PHE A C 1
ATOM 1871 O O . PHE A 1 228 ? -13.957 8.348 24.457 1.00 88.62 228 PHE A O 1
ATOM 1878 N N . ASP A 1 229 ? -12.432 8.800 26.039 1.00 81.56 229 ASP A N 1
ATOM 1879 C CA . ASP A 1 229 ? -13.268 9.756 26.767 1.00 81.56 229 ASP A CA 1
ATOM 1880 C C . ASP A 1 229 ? -13.118 11.154 26.150 1.00 81.56 229 ASP A C 1
ATOM 1882 O O . ASP A 1 229 ? -12.385 12.021 26.636 1.00 81.56 229 ASP A O 1
ATOM 1886 N N . PHE A 1 230 ? -13.767 11.356 25.002 1.00 76.38 230 PHE A N 1
ATOM 1887 C CA . PHE A 1 230 ? -14.021 12.701 24.508 1.00 76.38 230 PHE A CA 1
ATOM 1888 C C . PHE A 1 230 ? -15.295 13.185 25.187 1.00 76.38 230 PHE A C 1
ATOM 1890 O O . PHE A 1 230 ? -16.385 13.016 24.648 1.00 76.38 230 PHE A O 1
ATOM 1897 N N . GLN A 1 231 ? -15.171 13.771 26.382 1.00 61.31 231 GLN A N 1
ATOM 1898 C CA . G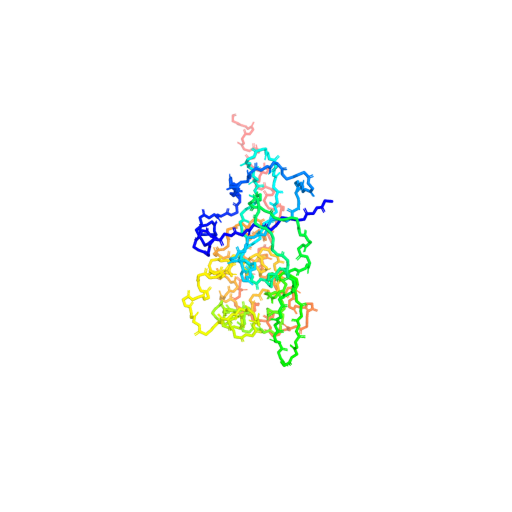LN A 1 231 ? -16.271 14.558 26.937 1.00 61.31 231 GLN A CA 1
ATOM 1899 C C . GLN A 1 231 ? -16.775 15.503 25.851 1.00 61.31 231 GLN A C 1
ATOM 1901 O O . GLN A 1 231 ? -15.938 16.114 25.182 1.00 61.31 231 GLN A O 1
ATOM 1906 N N . ASP A 1 232 ? -18.100 15.589 25.685 1.00 46.81 232 ASP A N 1
ATOM 1907 C CA . ASP A 1 232 ? -18.789 16.419 24.696 1.00 46.81 232 ASP A CA 1
ATOM 1908 C C . ASP A 1 232 ? -18.250 17.856 24.720 1.00 46.81 232 ASP A C 1
ATOM 1910 O O . ASP A 1 232 ? -18.830 18.775 25.297 1.00 46.81 232 ASP A O 1
ATOM 1914 N N . GLN A 1 233 ? -17.150 18.100 24.012 1.00 45.25 233 GLN A N 1
ATOM 1915 C CA . GLN A 1 233 ? -16.824 19.410 23.499 1.00 45.25 233 GLN A CA 1
ATOM 1916 C C . GLN A 1 233 ? -17.689 19.589 22.260 1.00 45.25 233 GLN A C 1
ATOM 1918 O O . GLN A 1 233 ? -17.195 19.754 21.144 1.00 45.25 233 GLN A O 1
ATOM 1923 N N . ALA A 1 234 ? -19.006 19.619 22.488 1.00 37.47 234 ALA A N 1
ATOM 1924 C CA . ALA A 1 234 ? -19.882 20.506 21.756 1.00 37.47 234 ALA A CA 1
ATOM 1925 C C . ALA A 1 234 ? -19.275 21.897 21.944 1.00 37.47 234 ALA A C 1
ATOM 1927 O O . ALA A 1 234 ? -19.549 22.615 22.903 1.00 37.47 234 ALA A O 1
ATOM 1928 N N . THR A 1 235 ? -18.306 22.223 21.089 1.00 44.12 235 THR A N 1
ATOM 1929 C CA . THR A 1 235 ? -17.710 23.540 21.062 1.00 44.12 235 THR A CA 1
ATOM 1930 C C . THR A 1 235 ? -18.834 24.400 20.545 1.00 44.12 235 THR A C 1
ATOM 1932 O O . THR A 1 235 ? -19.117 24.412 19.348 1.00 44.12 235 THR A O 1
ATOM 1935 N N . ASP A 1 236 ? -19.540 25.024 21.479 1.00 47.75 236 ASP A N 1
ATOM 1936 C CA . ASP A 1 236 ? -20.583 25.983 21.208 1.00 47.75 236 ASP A CA 1
ATOM 1937 C C . ASP A 1 236 ? -19.978 27.029 20.270 1.00 47.75 236 ASP A C 1
ATOM 1939 O O . ASP A 1 236 ? -19.206 27.914 20.659 1.00 47.75 236 ASP A O 1
ATOM 1943 N N . ILE A 1 237 ? -20.282 26.890 18.981 1.00 54.16 237 ILE A N 1
ATOM 1944 C CA . ILE A 1 237 ? -19.862 27.826 17.940 1.00 54.16 237 ILE A CA 1
ATOM 1945 C C . ILE A 1 237 ? -20.353 29.235 18.319 1.00 54.16 237 ILE A C 1
ATOM 1947 O O . ILE A 1 237 ? -19.740 30.233 17.934 1.00 54.16 237 ILE A O 1
ATOM 1951 N N . GLU A 1 238 ? -21.414 29.332 19.126 1.00 48.75 238 GLU A N 1
ATOM 1952 C CA . GLU A 1 238 ? -21.901 30.569 19.728 1.00 48.75 238 GLU A CA 1
ATOM 1953 C C . GLU A 1 238 ? -20.960 31.160 20.783 1.00 48.75 238 GLU A C 1
ATOM 1955 O O . GLU A 1 238 ? -20.713 32.364 20.729 1.00 48.75 238 GLU A O 1
ATO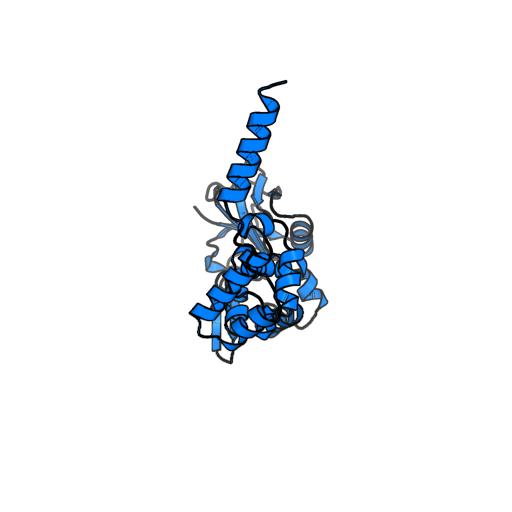M 1960 N N . VAL A 1 239 ? -20.348 30.361 21.662 1.00 54.03 239 VAL A N 1
ATOM 1961 C CA . VAL A 1 239 ? -19.390 30.850 22.672 1.00 54.03 239 VAL A CA 1
ATOM 1962 C C . VAL A 1 239 ? -18.119 31.375 22.000 1.00 54.03 239 VAL A C 1
ATOM 1964 O O . VAL A 1 239 ? -17.623 32.449 22.353 1.00 54.03 239 VAL A O 1
ATOM 1967 N N . VAL A 1 240 ? -17.625 30.701 20.954 1.00 54.66 240 VAL A N 1
ATOM 1968 C CA . VAL A 1 240 ? -16.477 31.195 20.168 1.00 54.66 240 VAL A CA 1
ATOM 1969 C C . VAL A 1 240 ? -16.843 32.477 19.409 1.00 54.66 240 VAL A C 1
ATOM 1971 O O . VAL A 1 240 ? -16.079 33.444 19.440 1.00 54.66 240 VAL A O 1
ATOM 1974 N N . LYS A 1 241 ? -18.034 32.554 18.795 1.00 55.19 241 LYS A N 1
ATOM 1975 C CA . LYS A 1 241 ? -18.527 33.782 18.138 1.00 55.19 241 LYS A CA 1
ATOM 1976 C C . LYS A 1 241 ? -18.715 34.938 19.124 1.00 55.19 241 LYS A C 1
ATOM 1978 O O . LYS A 1 241 ? -18.388 36.073 18.777 1.00 55.19 241 LYS A O 1
ATOM 1983 N N . GLN A 1 242 ? -19.202 34.680 20.336 1.00 57.94 242 GLN A N 1
ATOM 1984 C CA . GLN A 1 242 ? -19.340 35.694 21.385 1.00 57.94 242 GLN A CA 1
ATOM 1985 C C . GLN A 1 242 ? -17.977 36.168 21.894 1.00 57.94 242 GLN A C 1
ATOM 1987 O O . GLN A 1 242 ? -17.771 37.371 22.042 1.00 57.94 242 GLN A O 1
ATOM 1992 N N . THR A 1 243 ? -17.013 35.260 22.058 1.00 54.75 243 THR A N 1
ATOM 1993 C CA . THR A 1 243 ? -15.647 35.605 22.483 1.00 54.75 243 THR A CA 1
ATOM 1994 C C . THR A 1 243 ? -14.924 36.447 21.424 1.00 54.75 243 THR A C 1
ATOM 1996 O O . THR A 1 243 ? -14.241 37.418 21.754 1.00 54.75 243 THR A O 1
ATOM 1999 N N . VAL A 1 244 ? -15.112 36.132 20.135 1.00 59.50 244 VAL A N 1
ATOM 2000 C CA . VAL A 1 244 ? -14.583 36.940 19.022 1.00 59.50 244 VAL A CA 1
ATOM 2001 C C . VAL A 1 244 ? -15.276 38.304 18.960 1.00 59.50 244 VAL A C 1
ATOM 2003 O O . VAL A 1 244 ? -14.586 39.315 18.866 1.00 59.50 244 VAL A O 1
ATOM 2006 N N . LYS A 1 245 ? -16.608 38.375 19.108 1.00 61.56 245 LYS A N 1
ATOM 2007 C CA . LYS A 1 245 ? -17.334 39.658 19.178 1.00 61.56 245 LYS A CA 1
ATOM 2008 C C . LYS A 1 245 ? -16.863 40.534 20.345 1.00 61.56 245 LYS A C 1
ATOM 2010 O O . LYS A 1 245 ? -16.659 41.727 20.151 1.00 61.56 245 LYS A O 1
ATOM 2015 N N . GLN A 1 246 ? -16.633 39.958 21.525 1.00 60.78 246 GLN A N 1
ATOM 2016 C CA . GLN A 1 246 ? -16.131 40.698 22.689 1.00 60.78 246 GLN A CA 1
ATOM 2017 C C . GLN A 1 246 ? -14.689 41.189 22.508 1.00 60.78 246 GLN A C 1
ATOM 2019 O O . GLN A 1 246 ? -14.362 42.289 22.951 1.00 60.78 246 GLN A O 1
ATOM 2024 N N . LYS A 1 247 ? -13.821 40.413 21.844 1.00 54.88 247 LYS A N 1
ATOM 2025 C CA . LYS A 1 247 ? -12.449 40.852 21.534 1.00 54.88 247 LYS A CA 1
ATOM 2026 C C . LYS A 1 247 ? -12.404 41.966 20.489 1.00 54.88 247 LYS A C 1
ATOM 2028 O O . LYS A 1 247 ? -11.603 42.879 20.642 1.00 54.88 247 LYS A O 1
ATOM 2033 N N . VAL A 1 248 ? -13.269 41.915 19.475 1.00 57.62 248 VAL A N 1
ATOM 2034 C CA . VAL A 1 248 ? -13.356 42.958 18.438 1.00 57.62 248 VAL A CA 1
ATOM 2035 C C . VAL A 1 248 ? -13.961 44.249 19.002 1.00 57.62 248 VAL A C 1
ATOM 2037 O O . VAL A 1 248 ? -13.468 45.325 18.689 1.00 57.62 248 VAL A O 1
ATOM 2040 N N . ALA A 1 249 ? -14.947 44.161 19.902 1.00 56.00 249 ALA A N 1
ATOM 2041 C CA . ALA A 1 249 ? -15.497 45.335 20.585 1.00 56.00 249 ALA A CA 1
ATOM 2042 C C . ALA A 1 249 ? -14.457 46.037 21.481 1.00 56.00 249 ALA A C 1
ATOM 2044 O O . ALA A 1 249 ? -14.361 47.255 21.472 1.00 56.00 249 ALA A O 1
ATOM 2045 N N . LYS A 1 250 ? -13.610 45.280 22.193 1.00 53.00 250 LYS A N 1
ATOM 2046 C CA . LYS A 1 250 ? -12.545 45.851 23.041 1.00 53.00 250 LYS A CA 1
ATOM 2047 C C . LYS A 1 250 ? -11.375 46.477 22.270 1.00 53.00 250 LYS A C 1
ATOM 2049 O O . LYS A 1 250 ? -10.583 47.184 22.878 1.00 53.00 250 LYS A O 1
ATOM 2054 N N . GLN A 1 251 ? -11.239 46.206 20.971 1.00 49.91 251 GLN A N 1
ATOM 2055 C CA . GLN A 1 251 ? -10.221 46.823 20.109 1.00 49.91 251 GLN A CA 1
ATOM 2056 C C . GLN A 1 251 ? -10.746 48.032 19.319 1.00 49.91 251 GLN A C 1
ATOM 2058 O O . GLN A 1 251 ? -9.961 48.667 18.625 1.00 49.91 251 GLN A O 1
ATOM 2063 N N . GLY A 1 252 ? -12.044 48.344 19.408 1.00 48.72 252 GLY A N 1
ATOM 2064 C CA . GLY A 1 252 ? -12.652 49.508 18.754 1.00 48.72 252 GLY A CA 1
ATOM 2065 C C . GLY A 1 252 ? -12.710 50.778 19.610 1.00 48.72 252 GLY A C 1
ATOM 2066 O O . GLY A 1 252 ? -13.007 51.831 19.063 1.00 48.72 252 GLY A O 1
ATOM 2067 N N . ASP A 1 253 ? -12.410 50.682 20.910 1.00 51.19 253 ASP A N 1
ATOM 2068 C CA . ASP A 1 253 ? -12.456 51.795 21.877 1.00 51.19 253 ASP A CA 1
ATOM 2069 C C . ASP A 1 253 ? -11.055 52.183 22.413 1.00 51.19 253 ASP A C 1
ATOM 2071 O O . ASP A 1 253 ? -10.931 52.688 23.530 1.00 51.19 253 ASP A O 1
ATOM 2075 N N . ALA A 1 254 ? -9.989 51.924 21.643 1.00 43.56 254 ALA A N 1
ATOM 2076 C CA . ALA A 1 254 ? -8.614 52.335 21.957 1.00 43.56 254 ALA A CA 1
ATOM 2077 C C . ALA A 1 254 ? -8.049 53.274 20.886 1.00 43.56 254 ALA A C 1
ATOM 2079 O O . ALA A 1 254 ? -8.202 52.949 19.686 1.00 43.56 254 ALA A O 1
#